Protein AF-A0A3D9HSI3-F1 (afdb_monomer)

Mean predicted aligned error: 8.15 Å

Sequence (287 aa):
MIDPQPDGHLPVAAEKRTADGTAPDLEHGRMINGGENLWMTEIQSVLAQSGTKKTTAYLSHECRMERLPHSETYLGGGREIFQKEKPWEFLTYTQEGRIYQFGNPAVMTVPPSSEGDGTFPPAFEIKGCNSQAHCPDRQIYYFDYDEIHERLLSNQISVRSLFLQVSWSTGGDDWTLYSPCRYVNFSNPAFQTSSYIQPIAGTVLMPVGDSFVPGSIACSLNDKGDHIIEASSRVFRDMAEWRIRQEQPPEVARKSIRDVQQVMPTFFLSQDHIIPINGTVRLYRYL

pLDDT: mean 86.08, std 15.49, range [41.5, 98.62]

Radius of gyration: 22.55 Å; Cα contacts (8 Å, |Δi|>4): 591; chains: 1; bounding box: 57×45×64 Å

Solvent-accessible surface area (backbone atoms only — not comparable to full-atom values): 16356 Å² total; per-residue (Å²): 135,82,79,79,76,76,85,78,72,69,81,73,75,83,75,90,73,74,73,73,51,69,43,65,29,54,93,78,12,32,33,45,36,38,54,98,60,75,50,77,38,50,34,41,18,40,38,36,36,41,67,89,58,78,49,55,37,41,28,38,41,82,41,69,55,63,43,36,49,85,42,90,55,94,69,26,50,70,93,51,47,74,36,86,92,46,78,53,60,40,42,38,36,31,48,93,45,37,30,30,35,43,53,46,77,94,72,62,82,70,76,71,66,97,71,73,91,52,45,66,58,56,58,44,73,46,83,86,34,38,29,49,79,49,50,60,72,34,50,20,35,69,56,55,68,69,60,48,51,52,28,56,77,67,67,73,59,58,58,90,58,32,31,38,38,41,37,35,66,57,98,82,32,37,37,38,40,39,30,48,32,71,50,66,53,61,55,52,78,93,82,38,90,67,61,39,43,30,48,25,39,45,68,34,74,38,84,55,88,99,43,61,38,71,22,32,43,40,37,40,39,36,88,85,73,52,73,48,39,34,37,36,30,62,22,42,31,52,49,57,61,50,46,40,68,74,68,60,56,59,70,71,55,45,50,52,44,52,58,50,49,76,77,41,86,80,63,60,53,76,41,77,45,76,44,81,50,75,63,50,78,48,45,32,31,78,112

Organism: NCBI:txid1461337

Nearest PDB structures (foldseek):
  8uzl-assembly2_B  TM=1.731E-01  e=9.197E+00  synthetic construct

Foldseek 3Di:
DDDPDPPPPDPDPDDDDDFPDKDFAQVPKKKWKWALDIDMFGFFKKKFKDFPDTKIKTKGDKDFDFADCPDPDPSYHDDGTADPVGGDIWMWMDIPFWIWIFDDPVPDPDDDDPDDDFDFGDIDTPPNMTMDIDTDMFTKDWDDPVRVQVCVVVVVDDLQQKKKWWWADDPRIIMIMIGRFPDKDFDDVVPDPWGKIKTKGDWTWDDDPPGTGTWIWIKMAGPVGDMWIKIKGWTWDQPLVVCCVPVVDPPVVNVVSVVVPVVDRGDTDTDIDMDTGDTDMIMMGGD

Secondary structure (DSSP, 8-state):
--PPPP----------PPP-EEEE-SSS-EEEEESSSEEEEEEEEEEEEESSS-EEEEEEPPEE-B-BTT--STTB-SS-SB-TT---EE-EEEETTEEEEEPPTTT--PPPPSSSS-BPPPEEE-TT-EEEEE--EEEEEEPPHHHHHHHHHTT-S-GGG-EEEEEEEETTEEEEEEEEEEEEEE--TTT-SS-EEEEEE-SEEEEETTEEEEEEEEEEEETTS-EEEEEEEEEEEEHHHHHHHHH---HHHHHHHHHHHHHS---EEEEEEEEE--EEEEEEEE-

Structure (mmCIF, N/CA/C/O backbone):
data_AF-A0A3D9HSI3-F1
#
_entry.id   AF-A0A3D9HSI3-F1
#
loop_
_atom_site.group_PDB
_atom_site.id
_atom_site.type_symbol
_atom_site.label_atom_id
_atom_site.label_alt_id
_atom_site.label_comp_id
_atom_site.label_asym_id
_atom_site.label_entity_id
_atom_site.label_seq_id
_atom_site.pdbx_PDB_ins_code
_atom_site.Cartn_x
_atom_site.Cartn_y
_atom_site.Cartn_z
_atom_site.occupancy
_atom_site.B_iso_or_equiv
_atom_site.auth_seq_id
_atom_site.auth_comp_id
_atom_site.auth_asym_id
_atom_site.auth_atom_id
_atom_site.pdbx_PDB_model_num
ATOM 1 N N . MET A 1 1 ? -20.807 22.821 -25.539 1.00 51.00 1 MET A N 1
ATOM 2 C CA . MET A 1 1 ? -20.822 21.350 -25.644 1.00 51.00 1 MET A CA 1
ATOM 3 C C . MET A 1 1 ? -19.395 20.940 -25.927 1.00 51.00 1 MET A C 1
ATOM 5 O O . MET A 1 1 ? -18.870 21.361 -26.946 1.00 51.00 1 MET A O 1
ATOM 9 N N . ILE A 1 2 ? -18.735 20.301 -24.964 1.00 44.91 2 ILE A N 1
ATOM 10 C CA . ILE A 1 2 ? -17.380 19.771 -25.136 1.00 44.91 2 ILE A CA 1
ATOM 11 C C . ILE A 1 2 ? -17.593 18.319 -25.544 1.00 44.91 2 ILE A C 1
ATOM 13 O O . ILE A 1 2 ? -18.136 17.554 -24.747 1.00 44.91 2 ILE A O 1
ATOM 17 N N . ASP A 1 3 ? -17.272 17.983 -26.790 1.00 45.62 3 ASP A N 1
ATOM 18 C CA . ASP A 1 3 ? -17.307 16.595 -27.243 1.00 45.62 3 ASP A CA 1
ATOM 19 C C . ASP A 1 3 ? -16.279 15.793 -26.434 1.00 45.62 3 ASP A C 1
ATOM 21 O O . ASP A 1 3 ? -15.109 16.190 -26.388 1.00 45.62 3 ASP A O 1
ATOM 25 N N . PRO A 1 4 ? -16.675 14.693 -25.770 1.00 55.75 4 PRO A N 1
ATOM 26 C CA . PRO A 1 4 ? -15.713 13.799 -25.151 1.00 55.75 4 PRO A CA 1
ATOM 27 C C . PRO A 1 4 ? -14.856 13.196 -26.266 1.00 55.75 4 PRO A C 1
ATOM 29 O O . PRO A 1 4 ? -15.376 12.543 -27.174 1.00 55.75 4 PRO A O 1
ATOM 32 N N . GLN A 1 5 ? -13.543 13.439 -26.225 1.00 42.88 5 GLN A N 1
ATOM 33 C CA . GLN A 1 5 ? -12.637 12.713 -27.104 1.00 42.88 5 GLN A CA 1
ATOM 34 C C . GLN A 1 5 ? -12.745 11.221 -26.768 1.00 42.88 5 GLN A C 1
ATOM 36 O O . GLN A 1 5 ? -12.697 10.867 -25.589 1.00 42.88 5 GLN A O 1
ATOM 41 N N . PRO A 1 6 ? -12.933 10.346 -27.767 1.00 52.78 6 PRO A N 1
ATOM 42 C CA . PRO A 1 6 ? -12.943 8.916 -27.527 1.00 52.78 6 PRO A CA 1
ATOM 43 C C . PRO A 1 6 ? -11.557 8.514 -27.021 1.00 52.78 6 PRO A C 1
ATOM 45 O O . PRO A 1 6 ? -10.563 8.782 -27.699 1.00 52.78 6 PRO A O 1
ATOM 48 N N . ASP A 1 7 ? -11.500 7.889 -25.842 1.00 50.00 7 ASP A N 1
ATOM 49 C CA . ASP A 1 7 ? -10.297 7.251 -25.305 1.00 50.00 7 ASP A CA 1
ATOM 50 C C . ASP A 1 7 ? -9.845 6.170 -26.294 1.00 50.00 7 ASP A C 1
ATOM 52 O O . ASP A 1 7 ? -10.279 5.017 -26.265 1.00 50.00 7 ASP A O 1
ATOM 56 N N . GLY A 1 8 ? -9.005 6.584 -27.241 1.00 41.50 8 GLY A N 1
ATOM 57 C CA . GLY A 1 8 ? -8.415 5.761 -28.283 1.00 41.50 8 GLY A CA 1
ATOM 58 C C . GLY A 1 8 ? -7.327 4.863 -27.715 1.00 41.50 8 GLY A C 1
ATOM 59 O O . GLY A 1 8 ? -6.176 4.940 -28.135 1.00 41.50 8 GLY A O 1
ATOM 60 N N . HIS A 1 9 ? -7.674 4.004 -26.761 1.00 48.31 9 HIS A N 1
ATOM 61 C CA . HIS A 1 9 ? -6.834 2.869 -26.419 1.00 48.31 9 HIS A CA 1
ATOM 62 C C . HIS A 1 9 ? -6.958 1.849 -27.551 1.00 48.31 9 HIS A C 1
ATOM 64 O O . HIS A 1 9 ? -7.853 1.005 -27.566 1.00 48.31 9 HIS A O 1
ATOM 70 N N . LEU A 1 10 ? -6.071 1.963 -28.545 1.00 44.25 10 LEU A N 1
ATOM 71 C CA . LEU A 1 10 ? -5.855 0.890 -29.509 1.00 44.25 10 LEU A CA 1
ATOM 72 C C . LEU A 1 10 ? -5.583 -0.403 -28.723 1.00 44.25 10 LEU A C 1
ATOM 74 O O . LEU A 1 10 ? -4.765 -0.377 -27.798 1.00 44.25 10 LEU A O 1
ATOM 78 N N . PRO A 1 11 ? -6.251 -1.523 -29.051 1.00 50.12 11 PRO A N 1
ATOM 79 C CA . PRO A 1 11 ? -5.986 -2.791 -28.394 1.00 50.12 11 PRO A CA 1
ATOM 80 C C . PRO A 1 11 ? -4.531 -3.178 -28.663 1.00 50.12 11 PRO A C 1
ATOM 82 O O . PRO A 1 11 ? -4.159 -3.514 -29.789 1.00 50.12 11 PRO A O 1
ATOM 85 N N . VAL A 1 12 ? -3.698 -3.091 -27.625 1.00 55.56 12 VAL A N 1
ATOM 86 C CA . VAL A 1 12 ? -2.332 -3.612 -27.648 1.00 55.56 12 VAL A CA 1
ATOM 87 C C . VAL A 1 12 ? -2.455 -5.107 -27.915 1.00 55.56 12 VAL A C 1
ATOM 89 O O . VAL A 1 12 ? -3.145 -5.814 -27.179 1.00 55.56 12 VAL A O 1
ATOM 92 N N . ALA A 1 13 ? -1.855 -5.581 -29.009 1.00 54.03 13 ALA A N 1
ATOM 93 C CA . ALA A 1 13 ? -1.865 -6.995 -29.355 1.00 54.03 13 ALA A CA 1
ATOM 94 C C . ALA A 1 13 ? -1.410 -7.816 -28.139 1.00 54.03 13 ALA A C 1
ATOM 96 O O . ALA A 1 13 ? -0.388 -7.504 -27.527 1.00 54.03 13 ALA A O 1
ATOM 97 N N . ALA A 1 14 ? -2.190 -8.834 -27.771 1.00 57.34 14 ALA A N 1
ATOM 98 C CA . ALA A 1 14 ? -1.900 -9.669 -26.615 1.00 57.34 14 ALA A CA 1
ATOM 99 C C . ALA A 1 14 ? -0.597 -10.454 -26.853 1.00 57.34 14 ALA A C 1
ATOM 101 O O . ALA A 1 14 ? -0.597 -11.514 -27.481 1.00 57.34 14 ALA A O 1
ATOM 102 N N . GLU A 1 15 ? 0.528 -9.917 -26.379 1.00 64.81 15 GLU A N 1
ATOM 103 C CA . GLU A 1 15 ? 1.779 -10.662 -26.267 1.00 64.81 15 GLU A CA 1
ATOM 104 C C . GLU A 1 15 ? 1.539 -11.882 -25.374 1.00 64.81 15 GLU A C 1
ATOM 106 O O . GLU A 1 15 ? 1.173 -11.748 -24.204 1.00 64.81 15 GLU A O 1
ATOM 111 N N . LYS A 1 16 ? 1.760 -13.085 -25.916 1.00 66.31 16 LYS A N 1
ATOM 112 C CA . LYS A 1 16 ? 1.808 -14.308 -25.112 1.00 66.31 16 LYS A CA 1
ATOM 113 C C . LYS A 1 16 ? 3.032 -14.236 -24.205 1.00 66.31 16 LYS A C 1
ATOM 115 O O . LYS A 1 16 ? 4.147 -14.455 -24.671 1.00 66.31 16 LYS A O 1
ATOM 120 N N . ARG A 1 17 ? 2.816 -13.948 -22.926 1.00 76.81 17 ARG A N 1
ATOM 121 C CA . ARG A 1 17 ? 3.856 -14.003 -21.895 1.00 76.81 17 ARG A CA 1
ATOM 122 C C . ARG A 1 17 ? 3.728 -15.262 -21.060 1.00 76.81 17 ARG A C 1
ATOM 124 O O . ARG A 1 17 ? 2.628 -15.774 -20.865 1.00 76.81 17 ARG A O 1
ATOM 131 N N . THR A 1 18 ? 4.863 -15.763 -20.594 1.00 78.69 18 THR A N 1
ATOM 132 C CA . THR A 1 18 ? 4.929 -16.850 -19.617 1.00 78.69 18 THR A CA 1
ATOM 133 C C . THR A 1 18 ? 4.767 -16.281 -18.212 1.00 78.69 18 THR A C 1
ATOM 135 O O . THR A 1 18 ? 5.203 -15.166 -17.951 1.00 78.69 18 THR A O 1
ATOM 138 N N . ALA A 1 19 ? 4.109 -17.022 -17.322 1.00 86.94 19 ALA A N 1
ATOM 139 C CA . ALA A 1 19 ? 3.986 -16.634 -15.920 1.00 86.94 19 ALA A CA 1
ATOM 140 C C . ALA A 1 19 ? 5.324 -16.810 -15.188 1.00 86.94 19 ALA A C 1
ATOM 142 O O . ALA A 1 19 ? 5.943 -17.868 -15.305 1.00 86.94 19 ALA A O 1
ATOM 143 N N . ASP A 1 20 ? 5.707 -15.813 -14.389 1.00 89.44 20 ASP A N 1
ATOM 144 C CA . ASP A 1 20 ? 6.961 -15.794 -13.614 1.00 89.44 20 ASP A CA 1
ATOM 145 C C . ASP A 1 20 ? 6.730 -15.986 -12.106 1.00 89.44 20 ASP A C 1
ATOM 147 O O . ASP A 1 20 ? 7.669 -16.032 -11.309 1.00 89.44 20 ASP A O 1
ATOM 151 N N . GLY A 1 21 ? 5.467 -16.079 -11.690 1.00 94.88 21 GLY A N 1
ATOM 152 C CA . GLY A 1 21 ? 5.082 -16.276 -10.301 1.00 94.88 21 GLY A CA 1
ATOM 153 C C . GLY A 1 21 ? 3.591 -16.077 -10.073 1.00 94.88 21 GLY A C 1
ATOM 154 O O . GLY A 1 21 ? 2.788 -16.037 -11.011 1.00 94.88 21 GLY A O 1
ATOM 155 N N . THR A 1 22 ? 3.234 -15.934 -8.801 1.00 97.62 22 THR A N 1
ATOM 156 C CA . THR A 1 22 ? 1.893 -15.561 -8.360 1.00 97.62 22 THR A CA 1
ATOM 157 C C . THR A 1 22 ? 1.963 -14.420 -7.351 1.00 97.62 22 THR A C 1
ATOM 159 O O . THR A 1 22 ? 2.939 -14.309 -6.612 1.00 97.62 22 THR A O 1
ATOM 162 N N . ALA A 1 23 ? 0.926 -13.590 -7.316 1.00 98.19 23 ALA A N 1
ATOM 163 C CA . ALA A 1 23 ? 0.715 -12.579 -6.281 1.00 98.19 23 ALA A CA 1
ATOM 164 C C . ALA A 1 23 ? -0.775 -12.512 -5.912 1.00 98.19 23 ALA A C 1
ATOM 166 O O . ALA A 1 23 ? -1.603 -12.884 -6.752 1.00 98.19 23 ALA A O 1
ATOM 167 N N . PRO A 1 24 ? -1.132 -12.005 -4.717 1.00 98.31 24 PRO A N 1
ATOM 168 C CA . PRO A 1 24 ? -2.528 -11.793 -4.343 1.00 98.31 24 PRO A CA 1
ATOM 169 C C . PRO A 1 24 ? -3.224 -10.917 -5.386 1.00 98.31 24 PRO A C 1
ATOM 171 O O . PRO A 1 24 ? -2.674 -9.881 -5.745 1.00 98.31 24 PRO A O 1
ATOM 174 N N . ASP A 1 25 ? -4.390 -11.317 -5.898 1.00 98.25 25 ASP A N 1
ATOM 175 C CA . ASP A 1 25 ? -5.148 -10.580 -6.918 1.00 98.25 25 ASP A CA 1
ATOM 176 C C . ASP A 1 25 ? -5.779 -9.319 -6.317 1.00 98.25 25 ASP A C 1
ATOM 178 O O . ASP A 1 25 ? -6.860 -9.368 -5.730 1.00 98.25 25 ASP A O 1
ATOM 182 N N . LEU A 1 26 ? -5.087 -8.188 -6.438 1.00 97.75 26 LEU A N 1
ATOM 183 C CA . LEU A 1 26 ? -5.534 -6.882 -5.962 1.00 97.75 26 LEU A CA 1
ATOM 184 C C . LEU A 1 26 ? -6.551 -6.233 -6.915 1.00 97.75 26 LEU A C 1
ATOM 186 O O . LEU A 1 26 ? -7.300 -5.369 -6.474 1.00 97.75 26 LEU A O 1
ATOM 190 N N . GLU A 1 27 ? -6.627 -6.654 -8.187 1.00 96.56 27 GLU A N 1
ATOM 191 C CA . GLU A 1 27 ? -7.630 -6.142 -9.141 1.00 96.56 27 GLU A CA 1
ATOM 192 C C . GLU A 1 27 ? -9.040 -6.624 -8.788 1.00 96.56 27 GLU A C 1
ATOM 194 O O . GLU A 1 27 ? -10.011 -5.884 -8.938 1.00 96.56 27 GLU A O 1
ATOM 199 N N . HIS A 1 28 ? -9.154 -7.861 -8.299 1.00 97.50 28 HIS A N 1
ATOM 200 C CA . HIS A 1 28 ? -10.435 -8.464 -7.905 1.00 97.50 28 HIS A CA 1
ATOM 201 C C . HIS A 1 28 ? -10.533 -8.746 -6.399 1.00 97.50 28 HIS A C 1
ATOM 203 O O . HIS A 1 28 ? -11.518 -9.333 -5.926 1.00 97.50 28 HIS A O 1
ATOM 209 N N . GLY A 1 29 ? -9.508 -8.338 -5.651 1.00 97.94 29 GLY A N 1
ATOM 210 C CA . GLY A 1 29 ? -9.374 -8.526 -4.218 1.00 97.94 29 GLY A CA 1
ATOM 211 C C . GLY A 1 29 ? -10.377 -7.682 -3.450 1.00 97.94 29 GLY A C 1
ATOM 212 O O . GLY A 1 29 ? -10.471 -6.469 -3.631 1.00 97.94 29 GLY A O 1
ATOM 213 N N . ARG A 1 30 ? -11.122 -8.320 -2.549 1.00 98.06 30 ARG A N 1
ATOM 214 C CA . ARG A 1 30 ? -12.128 -7.645 -1.724 1.00 98.06 30 ARG A CA 1
ATOM 215 C C . ARG A 1 30 ? -12.136 -8.146 -0.292 1.00 98.06 30 ARG A C 1
ATOM 217 O O . ARG A 1 30 ? -11.794 -9.296 -0.025 1.00 98.06 30 ARG A O 1
ATOM 224 N N . MET A 1 31 ? -12.614 -7.306 0.615 1.00 97.81 31 MET A N 1
ATOM 225 C CA . MET A 1 31 ? -12.929 -7.686 1.989 1.00 97.81 31 MET A CA 1
ATOM 226 C C . MET A 1 31 ? -14.398 -7.458 2.273 1.00 97.81 31 MET A C 1
ATOM 228 O O . MET A 1 31 ? -14.945 -6.422 1.905 1.00 97.81 31 MET A O 1
ATOM 232 N N . ILE A 1 32 ? -15.020 -8.417 2.951 1.00 97.81 32 ILE A N 1
ATOM 233 C CA . ILE A 1 32 ? -16.346 -8.264 3.542 1.00 97.81 32 ILE A CA 1
ATOM 234 C C . ILE A 1 32 ? -16.142 -8.091 5.038 1.00 97.81 32 ILE A C 1
ATOM 236 O O . ILE A 1 32 ? -15.602 -8.972 5.700 1.00 97.81 32 ILE A O 1
ATOM 240 N N . ASN A 1 33 ? -16.568 -6.952 5.554 1.00 96.75 33 ASN A N 1
ATOM 241 C CA . ASN A 1 33 ? -16.363 -6.524 6.924 1.00 96.75 33 ASN A CA 1
ATOM 242 C C . ASN A 1 33 ? -17.710 -6.408 7.636 1.00 96.75 33 ASN A C 1
ATOM 244 O O . ASN A 1 33 ? -18.699 -6.001 7.024 1.00 96.75 33 ASN A O 1
ATOM 248 N N . GLY A 1 34 ? -17.731 -6.702 8.933 1.00 93.25 34 GLY A N 1
ATOM 249 C CA . GLY A 1 34 ? -18.823 -6.310 9.815 1.00 93.25 34 GLY A CA 1
ATOM 250 C C . GLY A 1 34 ? -19.434 -7.435 10.640 1.00 93.25 34 GLY A C 1
ATOM 251 O O . GLY A 1 34 ? -18.795 -8.443 10.941 1.00 93.25 34 GLY A O 1
ATOM 252 N N . GLY A 1 35 ? -20.673 -7.202 11.062 1.00 90.19 35 GLY A N 1
ATOM 253 C CA . GLY A 1 35 ? -21.447 -8.057 11.959 1.00 90.19 35 GLY A CA 1
ATOM 254 C C . GLY A 1 35 ? -22.927 -7.926 11.621 1.00 90.19 35 GLY A C 1
ATOM 255 O O . GLY A 1 35 ? -23.370 -8.471 10.616 1.00 90.19 35 GLY A O 1
ATOM 256 N N . GLU A 1 36 ? -23.682 -7.156 12.412 1.00 87.12 36 GLU A N 1
ATOM 257 C CA . GLU A 1 36 ? -25.087 -6.843 12.093 1.00 87.12 36 GLU A CA 1
ATOM 258 C C . GLU A 1 36 ? -25.240 -6.076 10.772 1.00 87.12 36 GLU A C 1
ATOM 260 O O . GLU A 1 36 ? -26.153 -6.346 9.997 1.00 87.12 36 GLU A O 1
ATOM 265 N N . ASN A 1 37 ? -24.330 -5.135 10.505 1.00 89.56 37 ASN A N 1
ATOM 266 C CA . ASN A 1 37 ? -24.169 -4.516 9.195 1.00 89.56 37 ASN A CA 1
ATOM 267 C C . ASN A 1 37 ? -22.940 -5.105 8.510 1.00 89.56 37 ASN A C 1
ATOM 269 O O . ASN A 1 37 ? -21.887 -5.215 9.142 1.00 89.56 37 ASN A O 1
ATOM 273 N N . LEU A 1 38 ? -23.074 -5.425 7.225 1.00 93.94 38 LEU A N 1
ATOM 274 C CA . LEU A 1 38 ? -21.981 -5.882 6.379 1.00 93.94 38 LEU A CA 1
ATOM 275 C C . LEU A 1 38 ? -21.658 -4.811 5.343 1.00 93.94 38 LEU A C 1
ATOM 277 O O . LEU A 1 38 ? -22.556 -4.236 4.731 1.00 93.94 38 LEU A O 1
ATOM 281 N N . TRP A 1 39 ? -20.372 -4.577 5.114 1.00 95.44 39 TRP A N 1
ATOM 282 C CA . TRP A 1 39 ? -19.894 -3.717 4.038 1.00 95.44 39 TRP A CA 1
ATOM 283 C C . TRP A 1 39 ? -18.715 -4.364 3.329 1.00 95.44 39 TRP A C 1
ATOM 285 O O . TRP A 1 39 ? -18.008 -5.203 3.888 1.00 95.44 39 TRP A O 1
ATOM 295 N N . MET A 1 40 ? -18.516 -3.983 2.074 1.00 97.19 40 MET A N 1
ATOM 296 C CA . MET A 1 40 ? -17.469 -4.532 1.228 1.00 97.19 40 MET A CA 1
ATOM 297 C C . MET A 1 40 ? -16.529 -3.424 0.777 1.00 97.1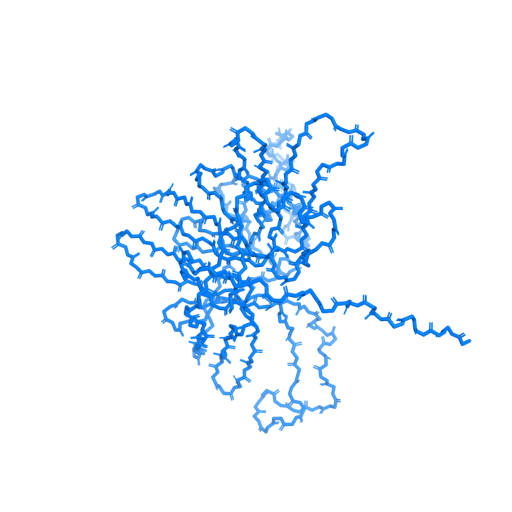9 40 MET A C 1
ATOM 299 O O . MET A 1 40 ? -16.975 -2.322 0.467 1.00 97.19 40 MET A O 1
ATOM 303 N N . THR A 1 41 ? -15.239 -3.732 0.723 1.00 97.38 41 THR A N 1
ATOM 304 C CA . THR A 1 41 ? -14.206 -2.831 0.209 1.00 97.38 41 THR A CA 1
ATOM 305 C C . THR A 1 41 ? -13.306 -3.578 -0.758 1.00 97.38 41 THR A C 1
ATOM 307 O O . THR A 1 41 ? -13.104 -4.785 -0.614 1.00 97.38 41 THR A O 1
ATOM 310 N N . GLU A 1 42 ? -12.693 -2.856 -1.687 1.00 97.69 42 GLU A N 1
ATOM 311 C CA . GLU A 1 42 ? -11.490 -3.336 -2.371 1.00 97.69 42 GLU A CA 1
ATOM 312 C C . GLU A 1 42 ? -10.343 -3.525 -1.360 1.00 97.69 42 GLU A C 1
ATOM 314 O O . GLU A 1 42 ? -10.367 -2.959 -0.253 1.00 97.69 42 GLU A O 1
ATOM 319 N N . ILE A 1 43 ? -9.347 -4.328 -1.736 1.00 97.94 43 ILE A N 1
ATOM 320 C CA . ILE A 1 43 ? -8.088 -4.474 -0.997 1.00 97.94 43 ILE A CA 1
ATOM 321 C C . ILE A 1 43 ? -7.041 -3.554 -1.624 1.00 97.94 43 ILE A C 1
ATOM 323 O O . ILE A 1 43 ? -6.672 -3.724 -2.780 1.00 97.94 43 ILE A O 1
ATOM 327 N N . GLN A 1 44 ? -6.531 -2.597 -0.850 1.00 96.69 44 GLN A N 1
ATOM 328 C CA . GLN A 1 44 ? -5.501 -1.664 -1.316 1.00 96.69 44 GLN A CA 1
ATOM 329 C C . GLN A 1 44 ? -4.094 -2.245 -1.267 1.00 96.69 44 GLN A C 1
ATOM 331 O O . GLN A 1 44 ? -3.249 -1.905 -2.091 1.00 96.69 44 GLN A O 1
ATOM 336 N N . SER A 1 45 ? -3.807 -3.084 -0.276 1.00 98.19 45 SER A N 1
ATOM 337 C CA . SER A 1 45 ? -2.501 -3.722 -0.155 1.00 98.19 45 SER A CA 1
ATOM 338 C C . SER A 1 45 ? -2.603 -5.015 0.637 1.00 98.19 45 SER A C 1
ATOM 340 O O . SER A 1 45 ? -3.483 -5.160 1.492 1.00 98.19 45 SER A O 1
ATOM 342 N N . VAL A 1 46 ? -1.679 -5.932 0.362 1.00 98.50 46 VAL A N 1
ATOM 343 C CA . VAL A 1 46 ? -1.476 -7.151 1.145 1.00 98.50 46 VAL A CA 1
ATOM 344 C C . VAL A 1 46 ? -0.076 -7.125 1.729 1.00 98.50 46 VAL A C 1
ATOM 346 O O . VAL A 1 46 ? 0.896 -6.969 0.994 1.00 98.50 46 VAL A O 1
ATOM 349 N N . LEU A 1 47 ? 0.028 -7.318 3.040 1.00 98.12 47 LEU A N 1
ATOM 350 C CA . LEU A 1 47 ? 1.292 -7.510 3.737 1.00 98.12 47 LEU A CA 1
ATOM 351 C C . LEU A 1 47 ? 1.357 -8.955 4.234 1.00 98.12 47 LEU A C 1
ATOM 353 O O . LEU A 1 47 ? 0.600 -9.359 5.118 1.00 98.12 47 LEU A O 1
ATOM 357 N N . ALA A 1 48 ? 2.250 -9.742 3.646 1.00 97.50 48 ALA A N 1
ATOM 358 C CA . ALA A 1 48 ? 2.488 -11.127 4.015 1.00 97.50 48 ALA A CA 1
ATOM 359 C C . ALA A 1 48 ? 3.755 -11.238 4.866 1.00 97.50 48 ALA A C 1
ATOM 361 O O . ALA A 1 48 ? 4.807 -10.725 4.492 1.00 97.50 48 ALA A O 1
ATOM 362 N N . GLN A 1 49 ? 3.651 -11.945 5.986 1.00 96.00 49 GLN A N 1
ATOM 363 C CA . GLN A 1 49 ? 4.777 -12.363 6.808 1.00 96.00 49 GLN A CA 1
ATOM 364 C C . GLN A 1 49 ? 5.099 -13.828 6.503 1.00 96.00 49 GLN A C 1
ATOM 366 O O . GLN A 1 49 ? 4.239 -14.713 6.574 1.00 96.00 49 GLN A O 1
ATOM 371 N N . SER A 1 50 ? 6.359 -14.080 6.196 1.00 91.25 50 SER A N 1
ATOM 372 C CA . SER A 1 50 ? 6.999 -15.387 6.142 1.00 91.25 50 SER A CA 1
ATOM 373 C C . SER A 1 50 ? 8.083 -15.465 7.221 1.00 91.25 50 SER A C 1
ATOM 375 O O . SER A 1 50 ? 8.606 -14.449 7.662 1.00 91.25 50 SER A O 1
ATOM 377 N N . GLY A 1 51 ? 8.399 -16.671 7.691 1.00 83.25 51 GLY A N 1
ATOM 378 C CA . GLY A 1 51 ? 9.369 -16.878 8.770 1.00 83.25 51 GLY A CA 1
ATOM 379 C C . GLY A 1 51 ? 8.733 -17.526 9.995 1.00 83.25 51 GLY A C 1
ATOM 380 O O . GLY A 1 51 ? 8.106 -18.582 9.870 1.00 83.25 51 GLY A O 1
ATOM 381 N N . THR A 1 52 ? 8.915 -16.913 11.169 1.00 77.25 52 THR A N 1
ATOM 382 C CA . THR A 1 52 ? 8.535 -17.496 12.471 1.00 77.25 52 THR A CA 1
ATOM 383 C C . THR A 1 52 ? 7.030 -17.729 12.595 1.00 77.25 52 THR A C 1
ATOM 385 O O . THR A 1 52 ? 6.593 -18.791 13.045 1.00 77.25 52 THR A O 1
ATOM 388 N N . LYS A 1 53 ? 6.234 -16.766 12.122 1.00 83.88 53 LYS A N 1
ATOM 389 C CA . LYS A 1 53 ? 4.782 -16.846 12.021 1.00 83.88 53 LYS A CA 1
ATOM 390 C C . LYS A 1 53 ? 4.368 -16.508 10.596 1.00 83.88 53 LYS A C 1
ATOM 392 O O . LYS A 1 53 ? 4.711 -15.458 10.065 1.00 83.88 53 LYS A O 1
ATOM 397 N N . LYS A 1 54 ? 3.593 -17.399 9.978 1.00 91.94 54 LYS A N 1
ATOM 398 C CA . LYS A 1 54 ? 2.921 -17.085 8.716 1.00 91.94 54 LYS A CA 1
ATOM 399 C C . LYS A 1 54 ? 1.640 -16.337 9.029 1.00 91.94 54 LYS A C 1
ATOM 401 O O . LYS A 1 54 ? 0.742 -16.893 9.658 1.00 91.94 54 LYS A O 1
ATOM 406 N N . THR A 1 55 ? 1.562 -15.089 8.600 1.00 95.06 55 THR A N 1
ATOM 407 C CA . THR A 1 55 ? 0.343 -14.290 8.709 1.00 95.06 55 THR A CA 1
ATOM 408 C C . THR A 1 55 ? 0.222 -13.380 7.499 1.00 95.06 55 THR A C 1
ATOM 410 O O . THR A 1 55 ? 1.201 -13.086 6.812 1.00 95.06 55 THR A O 1
ATOM 413 N N . THR A 1 56 ? -1.000 -12.969 7.203 1.00 97.38 56 THR A N 1
ATOM 414 C CA . THR A 1 56 ? -1.295 -12.075 6.090 1.00 97.38 56 THR A CA 1
ATOM 415 C C . THR A 1 56 ? -2.291 -11.047 6.575 1.00 97.38 56 THR A C 1
ATOM 417 O O . THR A 1 56 ? -3.324 -11.403 7.149 1.00 97.38 56 THR A O 1
ATOM 420 N N . ALA A 1 57 ? -1.957 -9.782 6.354 1.00 97.81 57 ALA A N 1
ATOM 421 C CA . ALA A 1 57 ? -2.827 -8.660 6.626 1.00 97.81 57 ALA A CA 1
ATOM 422 C C . ALA A 1 57 ? -3.274 -8.021 5.309 1.00 97.81 57 ALA A C 1
ATOM 424 O O . ALA A 1 57 ? -2.475 -7.858 4.385 1.00 97.81 57 ALA A O 1
ATOM 425 N N . TYR A 1 58 ? -4.550 -7.654 5.233 1.00 98.31 58 TYR A N 1
ATOM 426 C CA . TYR A 1 58 ? -5.150 -7.025 4.057 1.00 98.31 58 TYR A CA 1
ATOM 427 C C . TYR A 1 58 ? -5.681 -5.650 4.447 1.00 98.31 58 TYR A C 1
ATOM 429 O O . TYR A 1 58 ? -6.444 -5.539 5.407 1.00 98.31 58 TYR A O 1
ATOM 437 N N . LEU A 1 59 ? -5.275 -4.612 3.718 1.00 97.75 59 LEU A N 1
ATOM 438 C CA . LEU A 1 59 ? -5.710 -3.232 3.937 1.00 97.75 59 LEU A CA 1
ATOM 439 C C . LEU A 1 59 ? -6.929 -2.905 3.079 1.00 97.75 59 LEU A C 1
ATOM 441 O O . LEU A 1 59 ? -6.938 -3.209 1.887 1.00 97.75 59 LEU A O 1
ATOM 445 N N . SER A 1 60 ? -7.930 -2.247 3.658 1.00 96.62 60 SER A N 1
ATOM 446 C CA . SER A 1 60 ? -9.121 -1.810 2.932 1.00 96.62 60 SER A CA 1
ATOM 447 C C . SER A 1 60 ? -8.848 -0.564 2.117 1.00 96.62 60 SER A C 1
ATOM 449 O O . SER A 1 60 ? -7.980 0.235 2.454 1.00 96.62 60 SER A O 1
ATOM 451 N N . HIS A 1 61 ? -9.680 -0.339 1.107 1.00 94.31 61 HIS A N 1
ATOM 452 C CA . HIS A 1 61 ? -9.878 1.010 0.594 1.00 94.31 61 HIS A CA 1
ATOM 453 C C . HIS A 1 61 ? -10.380 1.963 1.692 1.00 94.31 61 HIS A C 1
ATOM 455 O O . HIS A 1 61 ? -10.995 1.516 2.671 1.00 94.31 61 HIS A O 1
ATOM 461 N N . GLU A 1 62 ? -10.114 3.268 1.545 1.00 90.81 62 GLU A N 1
ATOM 462 C CA . GLU A 1 62 ? -10.699 4.283 2.421 1.00 90.81 62 GLU A CA 1
ATOM 463 C C . GLU A 1 62 ? -12.226 4.134 2.433 1.00 90.81 62 GLU A C 1
ATOM 465 O O . GLU A 1 62 ? -12.871 4.039 1.386 1.00 90.81 62 GLU A O 1
ATOM 470 N N . CYS A 1 63 ? -12.784 4.091 3.639 1.00 90.31 63 CYS A N 1
ATOM 471 C CA . CYS A 1 63 ? -14.209 3.992 3.922 1.00 90.31 63 CYS A CA 1
ATOM 472 C C . CYS A 1 63 ? -14.707 5.281 4.563 1.00 90.31 63 CYS A C 1
ATOM 474 O O . CYS A 1 63 ? -13.921 6.066 5.091 1.00 90.31 63 CYS A O 1
ATOM 476 N N . ARG A 1 64 ? -16.027 5.468 4.601 1.00 86.81 64 ARG A N 1
ATOM 477 C CA . ARG A 1 64 ? -16.667 6.603 5.267 1.00 86.81 64 ARG A CA 1
ATOM 478 C C . ARG A 1 64 ? -17.733 6.136 6.246 1.00 86.81 64 ARG A C 1
ATOM 480 O O . ARG A 1 64 ? -18.414 5.142 6.016 1.00 86.81 64 ARG A O 1
ATOM 487 N N . MET A 1 65 ? -17.886 6.871 7.347 1.00 84.12 65 MET A N 1
ATOM 488 C CA . MET A 1 65 ? -19.009 6.668 8.262 1.00 84.12 65 MET A CA 1
ATOM 489 C C . MET A 1 65 ? -20.302 7.203 7.639 1.00 84.12 65 MET A C 1
ATOM 491 O O . MET A 1 65 ? -20.423 8.392 7.332 1.00 84.12 65 MET A O 1
ATOM 495 N N . GLU A 1 66 ? -21.287 6.324 7.489 1.00 87.12 66 GLU A N 1
ATOM 496 C CA . GLU A 1 66 ? -22.556 6.608 6.818 1.00 87.12 66 GLU A CA 1
ATOM 497 C C . GLU A 1 66 ? -23.733 6.139 7.677 1.00 87.12 66 GLU A C 1
ATOM 499 O O . GLU A 1 66 ? -23.582 5.332 8.594 1.00 87.12 66 GLU A O 1
ATOM 504 N N . ARG A 1 67 ? -24.909 6.721 7.457 1.00 87.44 67 ARG A N 1
ATOM 505 C CA . ARG A 1 67 ? -26.175 6.190 7.971 1.00 87.44 67 ARG A CA 1
ATOM 506 C C . ARG A 1 67 ? -26.694 5.156 6.981 1.00 87.44 67 ARG A C 1
ATOM 508 O O . ARG A 1 67 ? -26.379 5.227 5.795 1.00 87.44 67 ARG A O 1
ATOM 515 N N . LEU A 1 68 ? -27.538 4.244 7.455 1.00 90.12 68 LEU A N 1
ATOM 516 C CA . LEU A 1 68 ? -28.166 3.215 6.627 1.00 90.12 68 LEU A CA 1
ATOM 517 C C . LEU A 1 68 ? -29.682 3.476 6.571 1.00 90.12 68 LEU A C 1
ATOM 519 O O . LEU A 1 68 ? -30.420 2.854 7.331 1.00 90.12 68 LEU A O 1
ATOM 523 N N . PRO A 1 69 ? -30.192 4.383 5.707 1.00 90.75 69 PRO A N 1
ATOM 524 C CA . PRO A 1 69 ? -31.600 4.808 5.730 1.00 90.75 69 PRO A CA 1
ATOM 525 C C . PRO A 1 69 ? -32.618 3.667 5.631 1.00 90.75 69 PRO A C 1
ATOM 527 O O . PRO A 1 69 ? -33.748 3.810 6.087 1.00 90.75 69 PRO A O 1
ATOM 530 N N . HIS A 1 70 ? -32.213 2.547 5.034 1.00 91.00 70 HIS A N 1
ATOM 531 C CA . HIS A 1 70 ? -33.040 1.361 4.832 1.00 91.00 70 HIS A CA 1
ATOM 532 C C . HIS A 1 70 ? -32.812 0.251 5.868 1.00 91.00 70 HIS A C 1
ATOM 534 O O . HIS A 1 70 ? -33.470 -0.779 5.782 1.00 91.00 70 HIS A O 1
ATOM 540 N N . SER A 1 71 ? -31.890 0.421 6.821 1.00 90.00 71 SER A N 1
ATOM 541 C CA . SER A 1 71 ? -31.730 -0.546 7.909 1.00 90.00 71 SER A CA 1
ATOM 542 C C . SER A 1 71 ? -32.897 -0.435 8.893 1.00 90.00 71 SER A C 1
ATOM 544 O O . SER A 1 71 ? -33.332 0.664 9.236 1.00 90.00 71 SER A O 1
ATOM 546 N N . GLU A 1 72 ? -33.381 -1.580 9.366 1.00 88.06 72 GLU A N 1
ATOM 547 C CA . GLU A 1 72 ? -34.407 -1.683 10.412 1.00 88.06 72 GLU A CA 1
ATOM 548 C C . GLU A 1 72 ? -33.793 -1.804 11.821 1.00 88.06 72 GLU A C 1
ATOM 550 O O . GLU A 1 72 ? -34.514 -1.848 12.817 1.00 88.06 72 GLU A O 1
ATOM 555 N N . THR A 1 73 ? -32.459 -1.866 11.922 1.00 85.25 73 THR A N 1
ATOM 556 C CA . THR A 1 73 ? -31.735 -1.963 13.199 1.00 85.25 73 THR A CA 1
ATOM 557 C C . THR A 1 73 ? -31.452 -0.583 13.801 1.00 85.25 73 THR A C 1
ATOM 559 O O . THR A 1 73 ? -31.799 0.454 13.234 1.00 85.25 73 THR A O 1
ATOM 562 N N . TYR A 1 74 ? -30.751 -0.542 14.940 1.00 79.81 74 TYR A N 1
ATOM 563 C CA . TYR A 1 74 ? -30.312 0.715 15.562 1.00 79.81 74 TYR A CA 1
ATOM 564 C C . TYR A 1 74 ? -29.358 1.544 14.676 1.00 79.81 74 TYR A C 1
ATOM 566 O O . TYR A 1 74 ? -29.150 2.727 14.940 1.00 79.81 74 TYR A O 1
ATOM 574 N N . LEU A 1 75 ? -28.771 0.931 13.638 1.00 75.31 75 LEU A N 1
ATOM 575 C CA . LEU A 1 75 ? -27.923 1.594 12.638 1.00 75.31 75 LEU A CA 1
ATOM 576 C C . LEU A 1 75 ? -28.737 2.345 11.570 1.00 75.31 75 LEU A C 1
ATOM 578 O O . LEU A 1 75 ? -28.169 3.067 10.745 1.00 75.31 75 LEU A O 1
ATOM 582 N N . GLY A 1 76 ? -30.050 2.123 11.551 1.00 76.88 76 GLY A N 1
ATOM 583 C CA . GLY A 1 76 ? -30.963 2.651 10.558 1.00 76.88 76 GLY A CA 1
ATOM 584 C C . GLY A 1 76 ? -31.645 3.962 10.920 1.00 76.88 76 GLY A C 1
ATOM 585 O O . GLY A 1 76 ? -31.474 4.525 12.001 1.00 76.88 76 GLY A O 1
ATOM 586 N N . GLY A 1 77 ? -32.459 4.437 9.977 1.00 72.75 77 GLY A N 1
ATOM 587 C CA . GLY A 1 77 ? -33.316 5.608 10.139 1.00 72.75 77 GLY A CA 1
ATOM 588 C C . GLY A 1 77 ? -32.777 6.907 9.527 1.00 72.75 77 GLY A C 1
ATOM 589 O O . GLY A 1 77 ? -31.590 7.090 9.260 1.00 72.75 77 GLY A O 1
ATOM 590 N N . GLY A 1 78 ? -33.699 7.848 9.309 1.00 78.69 78 GLY A N 1
ATOM 591 C CA . GLY A 1 78 ? -33.427 9.134 8.664 1.00 78.69 78 GLY A CA 1
ATOM 592 C C . GLY A 1 78 ? -33.540 9.098 7.135 1.00 78.69 78 GLY A C 1
ATOM 593 O O . GLY A 1 78 ? -33.872 8.084 6.534 1.00 78.69 78 GLY A O 1
ATOM 594 N N . ARG A 1 79 ? -33.309 10.255 6.501 1.00 85.25 79 ARG A N 1
ATOM 595 C CA . ARG A 1 79 ? -33.368 10.432 5.034 1.00 85.25 79 ARG A CA 1
ATOM 596 C C . ARG A 1 79 ? -32.002 10.727 4.405 1.00 85.25 79 ARG A C 1
ATOM 598 O O . ARG A 1 79 ? -31.926 10.926 3.199 1.00 85.25 79 ARG A O 1
ATOM 605 N N . GLU A 1 80 ? -30.949 10.804 5.213 1.00 87.88 80 GLU A N 1
ATOM 606 C CA . GLU A 1 80 ? -29.608 11.224 4.796 1.00 87.88 80 GLU A CA 1
ATOM 607 C C . GLU A 1 80 ? -28.624 10.062 4.964 1.00 87.88 80 GLU A C 1
ATOM 609 O O . GLU A 1 80 ? -28.666 9.389 5.989 1.00 87.88 80 GLU A O 1
ATOM 614 N N . ILE A 1 81 ? -27.740 9.849 3.982 1.00 88.88 81 ILE A N 1
ATOM 615 C CA . ILE A 1 81 ? -26.644 8.861 4.046 1.00 88.88 81 ILE A CA 1
ATOM 616 C C . ILE A 1 81 ? -25.437 9.460 4.778 1.00 88.88 81 ILE A C 1
ATOM 618 O O . ILE A 1 81 ? -24.866 8.847 5.676 1.00 88.88 81 ILE A O 1
ATOM 622 N N . PHE A 1 82 ? -25.056 10.691 4.438 1.00 87.81 82 PHE A N 1
ATOM 623 C CA . PHE A 1 82 ? -23.856 11.314 4.989 1.00 87.81 82 PHE A CA 1
ATOM 624 C C . PHE A 1 82 ? -24.094 11.905 6.380 1.00 87.81 82 PHE A C 1
ATOM 626 O O . PHE A 1 82 ? -24.973 12.744 6.574 1.00 87.81 82 PHE A O 1
ATOM 633 N N . GLN A 1 83 ? -23.251 11.509 7.335 1.00 81.75 83 GLN A N 1
ATOM 634 C CA . GLN A 1 83 ? -23.227 12.077 8.682 1.00 81.75 83 GLN A CA 1
ATOM 635 C C . GLN A 1 83 ? -22.455 13.405 8.656 1.00 81.75 83 GLN A C 1
ATOM 637 O O . GLN A 1 83 ? -21.224 13.414 8.597 1.00 81.75 83 GLN A O 1
ATOM 642 N N . LYS A 1 84 ? -23.162 14.542 8.684 1.00 82.25 84 LYS A N 1
ATOM 643 C CA . LYS A 1 84 ? -22.549 15.889 8.654 1.00 82.25 84 LYS A CA 1
ATOM 644 C C . LYS A 1 84 ? -21.675 16.148 9.886 1.00 82.25 84 LYS A C 1
ATOM 646 O O . LYS A 1 84 ? -20.680 16.855 9.807 1.00 82.25 84 LYS A O 1
ATOM 651 N N . GLU A 1 85 ? -22.042 15.537 11.005 1.00 76.12 85 GLU A N 1
ATOM 652 C CA . GLU A 1 85 ? -21.360 15.565 12.296 1.00 76.12 85 GLU A CA 1
ATOM 653 C C . GLU A 1 85 ? -20.150 14.622 12.378 1.00 76.12 85 GLU A C 1
ATOM 655 O O . GLU A 1 85 ? -19.319 14.760 13.274 1.00 76.12 85 GLU A O 1
ATOM 660 N N . LYS A 1 86 ? -20.052 13.653 11.460 1.00 75.50 86 LYS A N 1
ATOM 661 C CA . LYS A 1 86 ? -18.973 12.659 11.398 1.00 75.50 86 LYS A CA 1
ATOM 662 C C . LYS A 1 86 ? -18.511 12.464 9.949 1.00 75.50 86 LYS A C 1
ATOM 664 O O . LYS A 1 86 ? -18.631 11.364 9.412 1.00 75.50 86 LYS A O 1
ATOM 669 N N . PRO A 1 87 ? -17.977 13.510 9.293 1.00 71.88 87 PRO A N 1
ATOM 670 C CA . PRO A 1 87 ? -17.664 13.477 7.865 1.00 71.88 87 PRO A CA 1
ATOM 671 C C . PRO A 1 87 ? -16.390 12.687 7.539 1.00 71.88 87 PRO A C 1
ATOM 673 O O . PRO A 1 87 ? -15.875 12.801 6.431 1.00 71.88 87 PRO A O 1
ATOM 676 N N . TRP A 1 88 ? -15.845 11.950 8.503 1.00 76.25 88 TRP A N 1
ATOM 677 C CA . TRP A 1 88 ? -14.506 11.408 8.418 1.00 76.25 88 TRP A CA 1
ATOM 678 C C . TRP A 1 88 ? -14.425 10.054 7.733 1.00 76.25 88 TRP A C 1
ATOM 680 O O . TRP A 1 88 ? -15.281 9.180 7.903 1.00 76.25 88 TRP A O 1
ATOM 690 N N . GLU A 1 89 ? -13.332 9.916 6.996 1.00 84.06 89 GLU A N 1
ATOM 691 C CA . GLU A 1 89 ? -12.895 8.682 6.372 1.00 84.06 89 GLU A CA 1
ATOM 692 C C . GLU A 1 89 ? -12.049 7.868 7.351 1.00 84.06 89 GLU A C 1
ATOM 694 O O . GLU A 1 89 ? -11.431 8.406 8.278 1.00 84.06 89 GLU A O 1
ATOM 699 N N . PHE A 1 90 ? -12.049 6.556 7.165 1.00 86.31 90 PHE A N 1
ATOM 700 C CA . PHE A 1 90 ? -11.276 5.626 7.967 1.00 86.31 90 PHE A CA 1
ATOM 701 C C . PHE A 1 90 ? -10.740 4.490 7.103 1.00 86.31 90 PHE A C 1
ATOM 703 O O . PHE A 1 90 ? -11.278 4.166 6.046 1.00 86.31 90 PHE A O 1
ATOM 710 N N . LEU A 1 91 ? -9.676 3.869 7.592 1.00 91.50 91 LEU A N 1
ATOM 711 C CA . LEU A 1 91 ? -9.088 2.675 7.009 1.00 91.50 91 LEU A CA 1
ATOM 712 C C . LEU A 1 91 ? -9.276 1.518 7.977 1.00 91.50 91 LEU A C 1
ATOM 714 O O . LEU A 1 91 ? -9.224 1.696 9.199 1.00 91.50 91 LEU A O 1
ATOM 718 N N . THR A 1 92 ? -9.458 0.331 7.418 1.00 94.69 92 THR A N 1
ATOM 719 C CA . THR A 1 92 ? -9.485 -0.912 8.179 1.00 94.69 92 THR A CA 1
ATOM 720 C C . THR A 1 92 ? -8.470 -1.882 7.618 1.00 94.69 92 THR A C 1
ATOM 722 O O . THR A 1 92 ? -8.135 -1.829 6.438 1.00 94.69 92 THR A O 1
ATOM 725 N N . TYR A 1 93 ? -7.988 -2.786 8.453 1.00 96.88 93 TYR A N 1
ATOM 726 C CA . TYR A 1 93 ? -7.310 -3.975 7.969 1.00 96.88 93 TYR A CA 1
ATOM 727 C C . TYR A 1 93 ? -7.873 -5.214 8.641 1.00 96.88 93 TYR A C 1
ATOM 729 O O . TYR A 1 93 ? -8.449 -5.144 9.732 1.00 96.88 93 TYR A O 1
ATOM 737 N N . THR A 1 94 ? -7.685 -6.356 7.989 1.00 97.00 94 THR A N 1
ATOM 738 C CA . THR A 1 94 ? -7.947 -7.655 8.597 1.00 97.00 94 THR A CA 1
ATOM 739 C C . THR A 1 94 ? -6.685 -8.479 8.718 1.00 97.00 94 THR A C 1
ATOM 741 O O . THR A 1 94 ? -5.847 -8.484 7.820 1.00 97.00 94 THR A O 1
ATOM 744 N N . GLN A 1 95 ? -6.577 -9.183 9.839 1.00 96.19 95 GLN A N 1
ATOM 745 C CA . GLN A 1 95 ? -5.579 -10.206 10.099 1.00 96.19 95 GLN A CA 1
ATOM 746 C C . GLN A 1 95 ? -6.280 -11.346 10.839 1.00 96.19 95 GLN A C 1
ATOM 748 O O . GLN A 1 95 ? -6.991 -11.107 11.815 1.00 96.19 95 GLN A O 1
ATOM 753 N N . GLU A 1 96 ? -6.113 -12.582 10.360 1.00 94.50 96 GLU A N 1
ATOM 754 C CA . GLU A 1 96 ? -6.683 -13.783 11.000 1.00 94.50 96 GLU A CA 1
ATOM 755 C C . GLU A 1 96 ? -8.211 -13.686 11.240 1.00 94.50 96 GLU A C 1
ATOM 757 O O . GLU A 1 96 ? -8.735 -14.148 12.252 1.00 94.50 96 GLU A O 1
ATOM 762 N N . GLY A 1 97 ? -8.938 -13.054 10.308 1.00 95.50 97 GLY A N 1
ATOM 763 C CA . GLY A 1 97 ? -10.398 -12.893 10.350 1.00 95.50 97 GLY A CA 1
ATOM 764 C C . GLY A 1 97 ? -10.909 -11.792 11.286 1.00 95.50 97 GLY A C 1
ATOM 765 O O . GLY A 1 97 ? -12.107 -11.500 11.301 1.00 95.50 97 GLY A O 1
ATOM 766 N N . ARG A 1 98 ? -10.018 -11.148 12.048 1.00 96.38 98 ARG A N 1
ATOM 767 C CA . ARG A 1 98 ? -10.345 -9.997 12.899 1.00 96.38 98 ARG A CA 1
ATOM 768 C C . ARG A 1 98 ? -10.283 -8.711 12.099 1.00 96.38 98 ARG A C 1
ATOM 770 O O . ARG A 1 98 ? -9.533 -8.627 11.130 1.00 96.38 98 ARG A O 1
ATOM 777 N N . ILE A 1 99 ? -11.046 -7.709 12.518 1.00 95.81 99 ILE A N 1
ATOM 778 C CA . ILE A 1 99 ? -11.058 -6.385 11.899 1.00 95.81 99 ILE A CA 1
ATOM 779 C C . ILE A 1 99 ? -10.475 -5.345 12.847 1.00 95.81 99 ILE A C 1
ATOM 781 O O . ILE A 1 99 ? -10.850 -5.253 14.016 1.00 95.81 99 ILE A O 1
ATOM 785 N N . TYR A 1 100 ? -9.587 -4.529 12.304 1.00 94.75 100 TYR A N 1
ATOM 786 C CA . TYR A 1 100 ? -8.954 -3.425 12.997 1.00 94.75 100 TYR A CA 1
ATOM 787 C C . TYR A 1 100 ? -9.238 -2.140 12.236 1.00 94.75 100 TYR A C 1
ATOM 789 O O . TYR A 1 100 ? -9.163 -2.117 11.010 1.00 94.75 100 TYR A O 1
ATOM 797 N N . GLN A 1 101 ? -9.553 -1.068 12.952 1.00 92.00 101 GLN A N 1
ATOM 798 C CA . GLN A 1 101 ? -9.761 0.256 12.383 1.00 92.00 101 GLN A CA 1
ATOM 799 C C . GLN A 1 101 ? -8.658 1.195 12.852 1.00 92.00 101 GLN A C 1
ATOM 801 O O . GLN A 1 101 ? -8.345 1.249 14.041 1.00 92.00 101 GLN A O 1
ATOM 806 N N . PHE A 1 102 ? -8.096 1.963 11.925 1.00 86.81 102 PHE A N 1
ATOM 807 C CA . PHE A 1 102 ? -7.172 3.034 12.270 1.00 86.81 102 PHE A CA 1
ATOM 808 C C . PHE A 1 102 ? -7.932 4.228 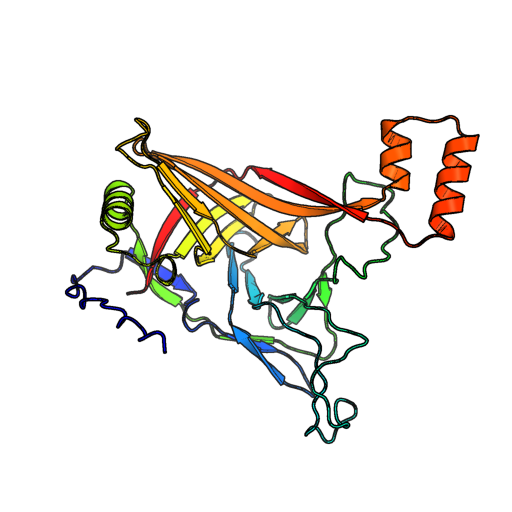12.849 1.00 86.81 102 PHE A C 1
ATOM 810 O O . PHE A 1 102 ? -8.959 4.655 12.310 1.00 86.81 102 PHE A O 1
ATOM 817 N N . GLY A 1 103 ? -7.423 4.778 13.954 1.00 70.12 103 GLY A N 1
ATOM 818 C CA . GLY A 1 103 ? -7.929 6.034 14.499 1.00 70.12 103 GLY A CA 1
ATOM 819 C C . GLY A 1 103 ? -7.853 7.153 13.462 1.00 70.12 103 GLY A C 1
ATOM 820 O O . GLY A 1 103 ? -6.857 7.277 12.752 1.00 70.12 103 GLY A O 1
ATOM 821 N N . ASN A 1 104 ? -8.901 7.979 13.373 1.00 66.62 104 ASN A N 1
ATOM 822 C CA . ASN A 1 104 ? -8.831 9.166 12.533 1.00 66.62 104 ASN A CA 1
ATOM 823 C C . ASN A 1 104 ? -7.853 10.165 13.170 1.00 66.62 104 ASN A C 1
ATOM 825 O O . ASN A 1 104 ? -8.149 10.678 14.254 1.00 66.62 104 ASN A O 1
ATOM 829 N N . PRO A 1 105 ? -6.750 10.510 12.493 1.00 53.34 105 PRO A N 1
ATOM 830 C CA . PRO A 1 105 ? -5.766 11.434 13.031 1.00 53.34 105 PRO A CA 1
ATOM 831 C C . PRO A 1 105 ? -6.306 12.836 13.344 1.00 53.34 105 PRO A C 1
ATOM 833 O O . PRO A 1 105 ? -5.789 13.499 14.235 1.00 53.34 105 PRO A O 1
ATOM 836 N N . ALA A 1 106 ? -7.376 13.277 12.674 1.00 51.09 106 ALA A N 1
ATOM 837 C CA . ALA A 1 106 ? -8.036 14.553 12.957 1.00 51.09 106 ALA A CA 1
ATOM 838 C C . ALA A 1 106 ? -8.852 14.552 14.267 1.00 51.09 106 ALA A C 1
ATOM 840 O O . ALA A 1 106 ? -9.258 15.612 14.734 1.00 51.09 106 ALA A O 1
ATOM 841 N N . VAL A 1 107 ? -9.123 13.374 14.841 1.00 50.62 107 VAL A N 1
ATOM 842 C CA . VAL A 1 107 ? -9.984 13.181 16.028 1.00 50.62 107 VAL A CA 1
ATOM 843 C C . VAL A 1 107 ? -9.200 12.599 17.203 1.00 50.62 107 VAL A C 1
ATOM 845 O O . VAL A 1 107 ? -9.718 12.481 18.312 1.00 50.62 107 VAL A O 1
ATOM 848 N N . MET A 1 108 ? -7.941 12.223 16.991 1.00 52.16 108 MET A N 1
ATOM 849 C CA . MET A 1 108 ? -7.135 11.632 18.043 1.00 52.16 108 MET A CA 1
ATOM 850 C C . MET A 1 108 ? -6.769 12.669 19.102 1.00 52.16 108 MET A C 1
ATOM 852 O O . MET A 1 108 ? -5.947 13.540 18.871 1.00 52.16 108 MET A O 1
ATOM 856 N N . THR A 1 109 ? -7.333 12.522 20.298 1.00 47.38 109 THR A N 1
ATOM 857 C CA . THR A 1 109 ? -6.897 13.191 21.531 1.00 47.38 109 THR A CA 1
ATOM 858 C C . THR A 1 109 ? -6.039 12.231 22.354 1.00 47.38 109 THR A C 1
ATOM 860 O O . THR A 1 109 ? -6.359 11.938 23.507 1.00 47.38 109 THR A O 1
ATOM 863 N N . VAL A 1 110 ? -5.011 11.632 21.747 1.00 49.81 110 VAL A N 1
ATOM 864 C CA . VAL A 1 110 ? -4.112 10.747 22.500 1.00 49.81 110 VAL A CA 1
ATOM 865 C C . VAL A 1 110 ? -3.130 11.633 23.265 1.00 49.81 110 VAL A C 1
ATOM 867 O O . VAL A 1 110 ? -2.433 12.425 22.627 1.00 49.81 110 VAL A O 1
ATOM 870 N N . PRO A 1 111 ? -3.064 11.541 24.608 1.00 45.50 111 PRO A N 1
ATOM 871 C CA . PRO A 1 111 ? -1.977 12.155 25.356 1.00 45.50 111 PRO A CA 1
ATOM 872 C C . PRO A 1 111 ? -0.669 11.586 24.804 1.00 45.50 111 PRO A C 1
ATOM 874 O O . PRO A 1 111 ? -0.611 10.368 24.605 1.00 45.50 111 PRO A O 1
ATOM 877 N N . PRO A 1 112 ? 0.364 12.399 24.528 1.00 44.12 112 PRO A N 1
ATOM 878 C CA . PRO A 1 112 ? 1.653 11.840 24.132 1.00 44.12 112 PRO A CA 1
ATOM 879 C C . PRO A 1 112 ? 2.054 10.748 25.128 1.00 44.12 112 PRO A C 1
ATOM 881 O O . PRO A 1 112 ? 2.000 10.950 26.345 1.00 44.12 112 PRO A O 1
ATOM 884 N N . SER A 1 113 ? 2.467 9.583 24.631 1.00 46.62 113 SER A N 1
ATOM 885 C CA . SER A 1 113 ? 3.243 8.695 25.484 1.00 46.62 113 SER A CA 1
ATOM 886 C C . SER A 1 113 ? 4.511 9.451 25.875 1.00 46.62 113 SER A C 1
ATOM 888 O O . SER A 1 113 ? 5.153 10.101 25.047 1.00 46.62 113 SER A O 1
ATOM 890 N N . SER A 1 114 ? 4.879 9.383 27.151 1.00 45.88 114 SER A N 1
ATOM 891 C CA . SER A 1 114 ? 6.075 10.029 27.702 1.00 45.88 114 SER A CA 1
ATOM 892 C C . SER A 1 114 ? 7.394 9.472 27.144 1.00 45.88 114 SER A C 1
ATOM 894 O O . SER A 1 114 ? 8.464 9.898 27.564 1.00 45.88 114 SER A O 1
ATOM 896 N N . GLU A 1 115 ? 7.341 8.545 26.190 1.00 41.72 115 GLU A N 1
ATOM 897 C CA . GLU A 1 115 ? 8.489 7.832 25.646 1.00 41.72 115 GLU A CA 1
ATOM 898 C C . GLU A 1 115 ? 8.323 7.711 24.124 1.00 41.72 115 GLU A C 1
ATOM 900 O O . GLU A 1 115 ? 7.457 6.982 23.643 1.00 41.72 115 GLU A O 1
ATOM 905 N N . GLY A 1 116 ? 9.113 8.482 23.366 1.00 50.91 116 GLY A N 1
ATOM 906 C CA . GLY A 1 116 ? 9.192 8.408 21.901 1.00 50.91 116 GLY A CA 1
ATOM 907 C C . GLY A 1 116 ? 9.078 9.751 21.168 1.00 50.91 116 GLY A C 1
ATOM 908 O O . GLY A 1 116 ? 8.415 10.689 21.619 1.00 50.91 116 GLY A O 1
ATOM 909 N N . ASP A 1 117 ? 9.770 9.864 20.034 1.00 52.62 117 ASP A N 1
ATOM 910 C CA . ASP A 1 117 ? 9.570 10.910 19.027 1.00 52.62 117 ASP A CA 1
ATOM 911 C C . ASP A 1 117 ? 8.448 10.468 18.076 1.00 52.62 117 ASP A C 1
ATOM 913 O O . ASP A 1 117 ? 8.671 9.684 17.160 1.00 52.62 117 ASP A O 1
ATOM 917 N N . GLY A 1 118 ? 7.244 11.005 18.284 1.00 58.12 118 GLY A N 1
ATOM 918 C CA . GLY A 1 118 ? 6.070 10.7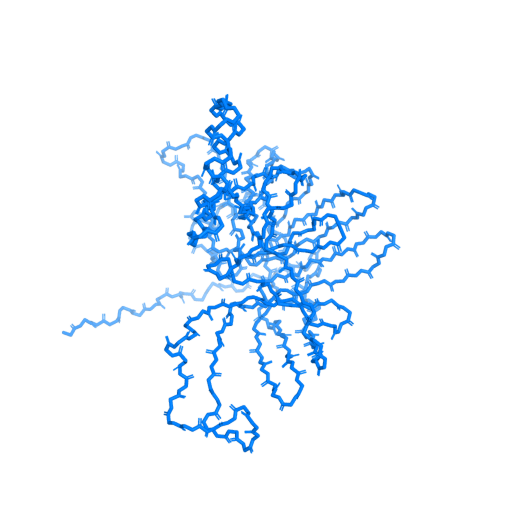39 17.448 1.00 58.12 118 GLY A CA 1
ATOM 919 C C . GLY A 1 118 ? 5.337 9.441 17.799 1.00 58.12 118 GLY A C 1
ATOM 920 O O . GLY A 1 118 ? 5.948 8.409 18.056 1.00 58.12 118 GLY A O 1
ATOM 921 N N . THR A 1 119 ? 4.005 9.491 17.803 1.00 65.44 119 THR A N 1
ATOM 922 C CA . THR A 1 119 ? 3.148 8.308 17.942 1.00 65.44 119 THR A CA 1
ATOM 923 C C . THR A 1 119 ? 2.438 8.023 16.626 1.00 65.44 119 THR A C 1
ATOM 925 O O . THR A 1 119 ? 1.990 8.933 15.920 1.00 65.44 119 THR A O 1
ATOM 928 N N . PHE A 1 120 ? 2.347 6.744 16.273 1.00 70.00 120 PHE A N 1
ATOM 929 C CA . PHE A 1 120 ? 1.514 6.307 15.160 1.00 70.00 120 PHE A CA 1
ATOM 930 C C . PHE A 1 120 ? 0.048 6.249 15.601 1.00 70.00 120 PHE A C 1
ATOM 932 O O . PHE A 1 120 ? -0.224 5.958 16.772 1.00 70.00 120 PHE A O 1
ATOM 939 N N . PRO A 1 121 ? -0.911 6.507 14.696 1.00 67.88 121 PRO A N 1
ATOM 940 C CA . PRO A 1 121 ? -2.317 6.325 15.011 1.00 67.88 121 PRO A CA 1
ATOM 941 C C . PRO A 1 121 ? -2.559 4.847 15.349 1.00 67.88 121 PRO A C 1
ATOM 943 O O . PRO A 1 121 ? -2.275 3.989 14.508 1.00 67.88 121 PRO A O 1
ATOM 946 N N . PRO A 1 122 ? -3.043 4.513 16.561 1.00 72.88 122 PRO A N 1
ATOM 947 C CA . PRO A 1 122 ? -3.268 3.131 16.922 1.00 72.88 122 PRO A CA 1
ATOM 948 C C . PRO A 1 122 ? -4.393 2.572 16.058 1.00 72.88 122 PRO A C 1
ATOM 950 O O . PRO A 1 122 ? -5.383 3.251 15.754 1.00 72.88 122 PRO A O 1
ATOM 953 N N . ALA A 1 123 ? -4.248 1.305 15.699 1.00 86.31 123 ALA A N 1
ATOM 954 C CA . ALA A 1 123 ? -5.366 0.513 15.239 1.00 86.31 123 ALA A CA 1
ATOM 955 C C . ALA A 1 123 ? -6.070 -0.111 16.445 1.00 86.31 123 ALA A C 1
ATOM 957 O O . ALA A 1 123 ? -5.419 -0.574 17.382 1.00 86.31 123 ALA A O 1
ATOM 958 N N . PHE A 1 124 ? -7.397 -0.143 16.425 1.00 87.94 124 PHE A N 1
ATOM 959 C CA . PHE A 1 124 ? -8.191 -0.809 17.451 1.00 87.94 124 PHE A CA 1
ATOM 960 C C . PHE A 1 124 ? -9.063 -1.892 16.827 1.00 87.94 124 PHE A C 1
ATOM 962 O O . PHE A 1 124 ? -9.634 -1.710 15.753 1.00 87.94 124 PHE A O 1
ATOM 969 N N . GLU A 1 125 ? -9.161 -3.029 17.510 1.00 92.31 125 GLU A N 1
ATOM 970 C CA . GLU A 1 125 ? -10.026 -4.131 17.093 1.00 92.31 125 GLU A CA 1
ATOM 971 C C . GLU A 1 125 ? -11.503 -3.719 17.215 1.00 92.31 125 GLU A C 1
ATOM 973 O O . GLU A 1 125 ? -11.944 -3.259 18.276 1.00 92.31 125 GLU A O 1
ATOM 978 N N . ILE A 1 126 ? -12.286 -3.910 16.150 1.00 91.88 126 ILE A N 1
ATOM 979 C CA . ILE A 1 126 ? -13.737 -3.699 16.188 1.00 91.88 126 ILE A CA 1
ATOM 980 C C . ILE A 1 126 ? -14.394 -4.967 16.743 1.00 91.88 126 ILE A C 1
ATOM 982 O O . ILE A 1 126 ? -14.689 -5.918 16.020 1.00 91.88 126 ILE A O 1
ATOM 986 N N . LYS A 1 127 ? -14.628 -4.984 18.057 1.00 91.75 127 LYS A N 1
ATOM 987 C CA . LYS A 1 127 ? -15.234 -6.132 18.748 1.00 91.75 127 LYS A CA 1
ATOM 988 C C . LYS A 1 127 ? -16.623 -6.465 18.197 1.00 91.75 127 LYS A C 1
ATOM 990 O O . LYS A 1 127 ? -17.421 -5.574 17.919 1.00 91.75 127 LYS A O 1
ATOM 995 N N . GLY A 1 128 ? -16.924 -7.761 18.098 1.00 91.69 128 GLY A N 1
ATOM 996 C CA . GLY A 1 128 ? -18.212 -8.260 17.600 1.00 91.69 128 GLY A CA 1
ATOM 997 C C . GLY A 1 128 ? -18.377 -8.185 16.078 1.00 91.69 128 GLY A C 1
ATOM 998 O O . GLY A 1 128 ? -19.416 -8.590 15.567 1.00 91.69 128 GLY A O 1
ATOM 999 N N . CYS A 1 129 ? -17.361 -7.703 15.359 1.00 93.94 129 CYS A N 1
ATOM 1000 C CA . CYS A 1 129 ? -17.287 -7.744 13.905 1.00 93.94 129 CYS A CA 1
ATOM 1001 C C . CYS A 1 129 ? -16.208 -8.738 13.467 1.00 93.94 129 CYS A C 1
ATOM 1003 O O . CYS A 1 129 ? -15.213 -8.935 14.162 1.00 93.94 129 CYS A O 1
ATOM 1005 N N . ASN A 1 130 ? -16.392 -9.328 12.292 1.00 95.62 130 ASN A N 1
ATOM 1006 C CA . ASN A 1 130 ? -15.386 -10.146 11.625 1.00 95.62 130 ASN A CA 1
ATOM 1007 C C . ASN A 1 130 ? -15.077 -9.558 10.248 1.00 95.62 130 ASN A C 1
ATOM 1009 O O . ASN A 1 130 ? -15.815 -8.714 9.732 1.00 95.62 130 ASN A O 1
ATOM 1013 N N . SER A 1 131 ? -13.990 -10.021 9.643 1.00 97.31 131 SER A N 1
ATOM 1014 C CA . SER A 1 131 ? -13.669 -9.709 8.257 1.00 97.31 131 SER A CA 1
ATOM 1015 C C . SER A 1 131 ? -13.276 -10.965 7.491 1.00 97.31 131 SER A C 1
ATOM 1017 O O . SER A 1 131 ? -12.656 -11.883 8.029 1.00 97.31 131 SER A O 1
ATOM 1019 N N . GLN A 1 132 ? -13.685 -11.020 6.229 1.00 97.69 132 GLN A N 1
ATOM 1020 C CA . GLN A 1 132 ? -13.350 -12.084 5.294 1.00 97.69 132 GLN A CA 1
ATOM 1021 C C . GLN A 1 132 ? -12.676 -11.466 4.075 1.00 97.69 132 GLN A C 1
ATOM 1023 O O . GLN A 1 132 ? -13.318 -10.770 3.285 1.00 97.69 132 GLN A O 1
ATOM 1028 N N . ALA A 1 133 ? -11.377 -11.727 3.925 1.00 98.00 133 ALA A N 1
ATOM 1029 C CA . ALA A 1 133 ? -10.621 -11.341 2.744 1.00 98.00 133 ALA A CA 1
ATOM 1030 C C . ALA A 1 133 ? -10.753 -12.409 1.651 1.00 98.00 133 ALA A C 1
ATOM 1032 O O . ALA A 1 133 ? -10.477 -13.589 1.868 1.00 98.00 133 ALA A O 1
ATOM 1033 N N . HIS A 1 134 ? -11.144 -11.974 0.458 1.00 98.12 134 HIS A N 1
ATOM 1034 C CA . HIS A 1 134 ? -11.164 -12.766 -0.763 1.00 98.12 134 HIS A CA 1
ATOM 1035 C C . HIS A 1 134 ? -10.163 -12.156 -1.743 1.00 98.12 134 HIS A C 1
ATOM 1037 O O . HIS A 1 134 ? -10.493 -11.226 -2.475 1.00 98.12 134 HIS A O 1
ATOM 1043 N N . CYS A 1 135 ? -8.937 -12.672 -1.726 1.00 98.19 135 CYS A N 1
ATOM 1044 C CA . CYS A 1 135 ? -7.828 -12.213 -2.559 1.00 98.19 135 CYS A CA 1
ATOM 1045 C C . CYS A 1 135 ? -6.976 -13.429 -2.949 1.00 98.19 135 CYS A C 1
ATOM 1047 O O . CYS A 1 135 ? -5.960 -13.696 -2.308 1.00 98.19 135 CYS A O 1
ATOM 1049 N N . PRO A 1 136 ? -7.455 -14.264 -3.890 1.00 97.81 136 PRO A N 1
ATOM 1050 C CA . PRO A 1 136 ? -6.707 -15.438 -4.313 1.00 97.81 136 PRO A CA 1
ATOM 1051 C C . PRO A 1 136 ? -5.427 -15.015 -5.032 1.00 97.81 136 PRO A C 1
ATOM 1053 O O . PRO A 1 136 ? -5.370 -13.949 -5.637 1.00 97.81 136 PRO A O 1
ATOM 1056 N N . ASP A 1 137 ? -4.424 -15.881 -5.018 1.00 98.12 137 ASP A N 1
ATOM 1057 C CA . ASP A 1 137 ? -3.231 -15.682 -5.828 1.00 98.12 137 ASP A CA 1
ATOM 1058 C C . ASP A 1 137 ? -3.562 -15.813 -7.325 1.00 98.12 137 ASP A C 1
ATOM 1060 O O . ASP A 1 137 ? -4.233 -16.759 -7.751 1.00 98.12 137 ASP A O 1
ATOM 1064 N N . ARG A 1 138 ? -3.061 -14.877 -8.134 1.00 97.94 138 ARG A N 1
ATOM 1065 C CA . ARG A 1 138 ? -3.176 -14.855 -9.599 1.00 97.94 138 ARG A CA 1
ATOM 1066 C C . ARG A 1 138 ? -1.793 -14.891 -10.236 1.00 97.94 138 ARG A C 1
ATOM 1068 O O . ARG A 1 138 ? -0.820 -14.408 -9.660 1.00 97.94 138 ARG A O 1
ATOM 1075 N N . GLN A 1 139 ? -1.705 -15.484 -11.426 1.00 98.06 139 GLN A N 1
ATOM 1076 C CA . GLN A 1 139 ? -0.467 -15.508 -12.203 1.00 98.06 139 GLN A CA 1
ATOM 1077 C C . GLN A 1 139 ? -0.032 -14.095 -12.584 1.00 98.06 139 GLN A C 1
ATOM 1079 O O . GLN A 1 139 ? -0.850 -13.263 -12.984 1.00 98.06 139 GLN A O 1
ATOM 1084 N N . ILE A 1 140 ? 1.269 -13.855 -12.473 1.00 97.88 140 ILE A N 1
ATOM 1085 C CA . ILE A 1 140 ? 1.881 -12.564 -12.763 1.00 97.88 140 ILE A CA 1
ATOM 1086 C C . ILE A 1 140 ? 3.073 -12.710 -13.696 1.00 97.88 140 ILE A C 1
ATOM 1088 O O . ILE A 1 140 ? 3.657 -13.787 -13.846 1.00 97.88 140 ILE A O 1
ATOM 1092 N N . TYR A 1 141 ? 3.425 -11.582 -14.293 1.00 97.00 141 TYR A N 1
ATOM 1093 C CA . TYR A 1 141 ? 4.640 -11.381 -15.063 1.00 97.00 141 TYR A CA 1
ATOM 1094 C C . TYR A 1 141 ? 5.459 -10.269 -14.413 1.00 97.00 141 TYR A C 1
ATOM 1096 O O . TYR A 1 141 ? 4.910 -9.188 -14.162 1.00 97.00 141 TYR A O 1
ATOM 1104 N N . TYR A 1 142 ? 6.742 -10.524 -14.155 1.00 97.94 142 TYR A N 1
ATOM 1105 C CA . TYR A 1 142 ? 7.656 -9.504 -13.639 1.00 97.94 142 TYR A CA 1
ATOM 1106 C C . TYR A 1 142 ? 8.336 -8.785 -14.793 1.00 97.94 142 TYR A C 1
ATOM 1108 O O . TYR A 1 142 ? 8.861 -9.415 -15.703 1.00 97.94 142 TYR A O 1
ATOM 1116 N N . PHE A 1 143 ? 8.380 -7.462 -14.715 1.00 97.38 143 PHE A N 1
ATOM 1117 C CA . PHE A 1 143 ? 9.164 -6.674 -15.654 1.00 97.38 143 PHE A CA 1
ATOM 1118 C C . PHE A 1 143 ? 10.635 -6.648 -15.237 1.00 97.38 143 PHE A C 1
ATOM 1120 O O . PHE A 1 143 ? 10.942 -6.462 -14.055 1.00 97.38 143 PHE A O 1
ATOM 1127 N N . ASP A 1 144 ? 11.539 -6.765 -16.209 1.00 96.81 144 ASP A N 1
ATOM 1128 C CA . ASP A 1 144 ? 12.897 -6.250 -16.046 1.00 96.81 144 ASP A CA 1
ATOM 1129 C C . ASP A 1 144 ? 12.924 -4.721 -16.233 1.00 96.81 144 ASP A C 1
ATOM 1131 O O . ASP A 1 144 ? 11.945 -4.116 -16.681 1.00 96.81 144 ASP A O 1
ATOM 1135 N N . TYR A 1 145 ? 14.027 -4.087 -15.824 1.00 97.75 145 TYR A N 1
ATOM 1136 C CA . TYR A 1 145 ? 14.154 -2.629 -15.824 1.00 97.75 145 TYR A CA 1
ATOM 1137 C C . TYR A 1 145 ? 13.989 -2.020 -17.225 1.00 97.75 145 TYR A C 1
ATOM 1139 O O . TYR A 1 145 ? 13.227 -1.064 -17.390 1.00 97.75 145 TYR A O 1
ATOM 1147 N N . ASP A 1 146 ? 14.691 -2.564 -18.220 1.00 97.69 146 ASP A N 1
ATOM 1148 C CA . ASP A 1 146 ? 14.715 -2.015 -19.577 1.00 97.69 146 ASP A CA 1
ATOM 1149 C C . ASP A 1 146 ? 13.323 -2.096 -20.210 1.00 97.69 146 ASP A C 1
ATOM 1151 O O . ASP A 1 146 ? 12.832 -1.125 -20.792 1.00 97.69 146 ASP A O 1
ATOM 1155 N N . GLU A 1 147 ? 12.640 -3.223 -20.012 1.00 97.12 147 GLU A N 1
ATOM 1156 C CA . GLU A 1 147 ? 11.312 -3.462 -20.549 1.00 97.12 147 GLU A CA 1
ATOM 1157 C C . GLU A 1 147 ? 10.265 -2.504 -19.962 1.00 97.12 147 GLU A C 1
ATOM 1159 O O . GLU A 1 147 ? 9.467 -1.922 -20.707 1.00 97.12 147 GLU A O 1
ATOM 1164 N N . ILE A 1 148 ? 10.232 -2.316 -18.634 1.00 97.44 148 ILE A N 1
ATOM 1165 C CA . ILE A 1 148 ? 9.262 -1.387 -18.036 1.00 97.44 148 ILE A CA 1
ATOM 1166 C C . ILE A 1 148 ? 9.589 0.067 -18.391 1.00 97.44 148 ILE A C 1
ATOM 1168 O O . ILE A 1 148 ? 8.666 0.846 -18.641 1.00 97.44 148 ILE A O 1
ATOM 1172 N N . HIS A 1 149 ? 10.871 0.439 -18.475 1.00 97.88 149 HIS A N 1
ATOM 1173 C CA . HIS A 1 149 ? 11.284 1.793 -18.851 1.00 97.88 149 HIS A CA 1
ATOM 1174 C C . HIS A 1 149 ? 10.843 2.136 -20.275 1.00 97.88 149 HIS A C 1
ATOM 1176 O O . HIS A 1 149 ? 10.198 3.166 -20.487 1.00 97.88 149 HIS A O 1
ATOM 1182 N N . GLU A 1 150 ? 11.092 1.241 -21.235 1.00 97.56 150 GLU A N 1
ATOM 1183 C CA . GLU A 1 150 ? 10.668 1.413 -22.626 1.00 97.56 150 GLU A CA 1
ATOM 1184 C C . GLU A 1 150 ? 9.142 1.535 -22.740 1.00 97.56 150 GLU A C 1
ATOM 1186 O O . GLU A 1 150 ? 8.628 2.414 -23.441 1.00 97.56 150 GLU A O 1
ATOM 1191 N N . ARG A 1 151 ? 8.389 0.698 -22.015 1.00 97.44 151 ARG A N 1
ATOM 1192 C CA . ARG A 1 151 ? 6.917 0.737 -22.021 1.00 97.44 151 ARG A CA 1
ATOM 1193 C C . ARG A 1 151 ? 6.354 2.016 -21.417 1.00 97.44 151 ARG A C 1
ATOM 1195 O O . ARG A 1 151 ? 5.342 2.514 -21.912 1.00 97.44 151 ARG A O 1
ATOM 1202 N N . LEU A 1 152 ? 6.988 2.554 -20.377 1.00 97.50 152 LEU A N 1
ATOM 1203 C CA . LEU A 1 152 ? 6.615 3.844 -19.796 1.00 97.50 152 LEU A CA 1
ATOM 1204 C C . LEU A 1 152 ? 6.885 4.986 -20.785 1.00 97.50 152 LEU A C 1
ATOM 1206 O O . LEU A 1 152 ? 5.996 5.800 -21.033 1.00 97.50 152 LEU A O 1
ATOM 1210 N N . LEU A 1 153 ? 8.064 5.010 -21.415 1.00 97.56 153 LEU A N 1
ATOM 1211 C CA . LEU A 1 153 ? 8.431 6.025 -22.411 1.00 97.56 153 LEU A CA 1
ATOM 1212 C C . LEU A 1 153 ? 7.528 6.003 -23.649 1.00 97.56 153 LEU A C 1
ATOM 1214 O O . LEU A 1 153 ? 7.191 7.053 -24.195 1.00 97.56 153 LEU A O 1
ATOM 1218 N N . SER A 1 154 ? 7.129 4.811 -24.086 1.00 96.94 154 SER A N 1
ATOM 1219 C CA . SER A 1 154 ? 6.265 4.605 -25.252 1.00 96.94 154 SER A CA 1
ATOM 1220 C C . SER A 1 154 ? 4.766 4.634 -24.928 1.00 96.94 154 SER A C 1
ATOM 1222 O O . SER A 1 154 ? 3.951 4.437 -25.830 1.00 96.94 154 SER A O 1
ATOM 1224 N N . ASN A 1 155 ? 4.387 4.892 -23.668 1.00 95.56 155 ASN A N 1
ATOM 1225 C CA . ASN A 1 155 ? 3.000 4.880 -23.186 1.00 95.56 155 ASN A CA 1
ATOM 1226 C C . ASN A 1 155 ? 2.247 3.570 -23.520 1.00 95.56 155 ASN A C 1
ATOM 1228 O O . ASN A 1 155 ? 1.060 3.570 -23.846 1.00 95.56 155 ASN A O 1
ATOM 1232 N N . GLN A 1 156 ? 2.953 2.438 -23.465 1.00 96.50 156 GLN A N 1
ATOM 1233 C CA . GLN A 1 156 ? 2.422 1.099 -23.748 1.00 96.50 156 GLN A CA 1
ATOM 1234 C C . GLN A 1 156 ? 1.933 0.358 -22.498 1.00 96.50 156 GLN A C 1
ATOM 1236 O O . GLN A 1 156 ? 1.420 -0.758 -22.602 1.00 96.50 156 GLN A O 1
ATOM 1241 N N . ILE A 1 157 ? 2.101 0.947 -21.314 1.00 95.62 157 ILE A N 1
ATOM 1242 C CA . ILE A 1 157 ? 1.628 0.383 -20.052 1.00 95.62 157 ILE A CA 1
ATOM 1243 C C . ILE A 1 157 ? 0.862 1.430 -19.248 1.00 95.62 157 ILE A C 1
ATOM 1245 O O . ILE A 1 157 ? 1.290 2.573 -19.111 1.00 95.62 157 ILE A O 1
ATOM 1249 N N . SER A 1 158 ? -0.287 1.026 -18.706 1.00 95.00 158 SER A N 1
ATOM 1250 C CA . SER A 1 158 ? -1.074 1.867 -17.808 1.00 95.00 158 SER A CA 1
ATOM 1251 C C . SER A 1 158 ? -0.600 1.685 -16.373 1.00 95.00 158 SER A C 1
ATOM 1253 O O . SER A 1 158 ? -0.427 0.553 -15.915 1.00 95.00 158 SER A O 1
ATOM 1255 N N . VAL A 1 159 ? -0.493 2.784 -15.624 1.00 94.81 159 VAL A N 1
ATOM 1256 C CA . VAL A 1 159 ? -0.199 2.739 -14.183 1.00 94.81 159 VAL A CA 1
ATOM 1257 C C . VAL A 1 159 ? -1.191 1.861 -13.412 1.00 94.81 159 VAL A C 1
ATOM 1259 O O . VAL A 1 159 ? -0.801 1.185 -12.471 1.00 94.81 159 VAL A O 1
ATOM 1262 N N . ARG A 1 160 ? -2.456 1.792 -13.856 1.00 94.62 160 ARG A N 1
ATOM 1263 C CA . ARG A 1 160 ? -3.492 0.956 -13.222 1.00 94.62 160 ARG A CA 1
ATOM 1264 C C . ARG A 1 160 ? -3.229 -0.546 -13.348 1.00 94.62 160 ARG A C 1
ATOM 1266 O O . ARG A 1 160 ? -3.790 -1.307 -12.578 1.00 94.62 160 ARG A O 1
ATOM 1273 N N . SER A 1 161 ? -2.409 -0.949 -14.318 1.00 96.19 161 SER A N 1
ATOM 1274 C CA . SER A 1 161 ? -2.001 -2.343 -14.535 1.00 96.19 161 SER A CA 1
ATOM 1275 C C . SER A 1 161 ? -0.633 -2.668 -13.931 1.00 96.19 161 SER A C 1
ATOM 1277 O O . SER A 1 161 ? -0.123 -3.768 -14.138 1.00 96.19 161 SER A O 1
ATOM 1279 N N . LEU A 1 162 ? -0.012 -1.706 -13.239 1.00 98.00 162 LEU A N 1
ATOM 1280 C CA . LEU A 1 162 ? 1.314 -1.850 -12.662 1.00 98.00 162 LEU A CA 1
ATOM 1281 C C . LEU A 1 162 ? 1.217 -2.008 -11.147 1.00 98.00 162 LEU A C 1
ATOM 1283 O O . LEU A 1 162 ? 0.647 -1.172 -10.442 1.00 98.00 162 LEU A O 1
ATOM 1287 N N . PHE A 1 163 ? 1.827 -3.075 -10.657 1.00 98.44 163 PHE A N 1
ATOM 1288 C CA . PHE A 1 163 ? 1.838 -3.430 -9.253 1.00 98.44 163 PHE A CA 1
ATOM 1289 C C . PHE A 1 163 ? 3.271 -3.520 -8.746 1.00 98.44 163 PHE A C 1
ATOM 1291 O O . PHE A 1 163 ? 4.206 -3.862 -9.473 1.00 98.44 163 PHE A O 1
ATOM 1298 N N . LEU A 1 164 ? 3.421 -3.189 -7.474 1.00 98.56 164 LEU A N 1
ATOM 1299 C CA . LEU A 1 164 ? 4.668 -3.164 -6.745 1.00 98.56 164 LEU A CA 1
ATOM 1300 C C . LEU A 1 164 ? 4.714 -4.351 -5.788 1.00 98.56 164 LEU A C 1
ATOM 1302 O O . LEU A 1 164 ? 3.771 -4.591 -5.028 1.00 98.56 164 LEU A O 1
ATOM 1306 N N . GLN A 1 165 ? 5.842 -5.053 -5.802 1.00 98.56 165 GLN A N 1
ATOM 1307 C CA . GLN A 1 165 ? 6.225 -5.986 -4.757 1.00 98.56 165 GLN A CA 1
ATOM 1308 C C . GLN A 1 165 ? 7.489 -5.483 -4.068 1.00 98.56 165 GLN A C 1
ATOM 1310 O O . GLN A 1 165 ? 8.494 -5.214 -4.728 1.00 98.56 165 GLN A O 1
ATOM 1315 N N . VAL A 1 166 ? 7.449 -5.409 -2.741 1.00 98.56 166 VAL A N 1
ATOM 1316 C CA . VAL A 1 166 ? 8.612 -5.089 -1.909 1.00 98.56 166 VAL A CA 1
ATOM 1317 C C . VAL A 1 166 ? 8.791 -6.183 -0.872 1.00 98.56 166 VAL A C 1
ATOM 1319 O O . VAL A 1 166 ? 7.853 -6.487 -0.142 1.00 98.56 166 VAL A O 1
ATOM 1322 N N . SER A 1 167 ? 9.985 -6.764 -0.793 1.00 98.19 167 SER A N 1
ATOM 1323 C CA . SER A 1 167 ? 10.311 -7.810 0.183 1.00 98.19 167 SER A CA 1
ATOM 1324 C C . SER A 1 167 ? 11.513 -7.404 1.028 1.00 98.19 167 SER A C 1
ATOM 1326 O O . SER A 1 167 ? 12.522 -6.970 0.477 1.00 98.19 167 SER A O 1
ATOM 1328 N N . TRP A 1 168 ? 11.430 -7.544 2.349 1.00 97.44 168 TRP A N 1
ATOM 1329 C CA . TRP A 1 168 ? 12.497 -7.175 3.287 1.00 97.44 168 TRP A CA 1
ATOM 1330 C C . TRP A 1 168 ? 12.437 -8.033 4.548 1.00 97.44 168 TRP A C 1
ATOM 1332 O O . TRP A 1 168 ? 11.413 -8.649 4.826 1.00 97.44 168 TRP A O 1
ATOM 1342 N N . SER A 1 169 ? 13.506 -8.028 5.341 1.00 94.75 169 SER A N 1
ATOM 1343 C CA . SER A 1 169 ? 13.547 -8.738 6.622 1.00 94.75 169 SER A CA 1
ATOM 1344 C C . SER A 1 169 ? 13.751 -7.747 7.762 1.00 94.75 169 SER A C 1
ATOM 1346 O O . SER A 1 169 ? 14.600 -6.858 7.682 1.00 94.75 169 SER A O 1
ATOM 1348 N N . THR A 1 170 ? 12.984 -7.884 8.839 1.00 90.31 170 THR A N 1
ATOM 1349 C CA . THR A 1 170 ? 13.159 -7.086 10.061 1.00 90.31 170 THR A CA 1
ATOM 1350 C C . THR A 1 170 ? 12.708 -7.884 11.276 1.00 90.31 170 THR A C 1
ATOM 1352 O O . THR A 1 170 ? 11.752 -8.648 11.198 1.00 90.31 170 THR A O 1
ATOM 1355 N N . GLY A 1 171 ? 13.421 -7.759 12.398 1.00 85.44 171 GLY A N 1
ATOM 1356 C CA . GLY A 1 171 ? 13.053 -8.448 13.643 1.00 85.44 171 GLY A CA 1
ATOM 1357 C C . GLY A 1 171 ? 13.073 -9.983 13.583 1.00 85.44 171 GLY A C 1
ATOM 1358 O O . GLY A 1 171 ? 12.508 -10.620 14.461 1.00 85.44 171 GLY A O 1
ATOM 1359 N N . GLY A 1 172 ? 13.726 -10.585 12.580 1.00 87.88 172 GLY A N 1
ATOM 1360 C CA . GLY A 1 172 ? 13.724 -12.040 12.362 1.00 87.88 172 GLY A CA 1
ATOM 1361 C C . GLY A 1 172 ? 12.559 -12.553 11.510 1.00 87.88 172 GLY A C 1
ATOM 1362 O O . GLY A 1 172 ? 12.458 -13.759 11.296 1.00 87.88 172 GLY A O 1
ATOM 1363 N N . ASP A 1 173 ? 11.720 -11.651 11.003 1.00 93.38 173 ASP A N 1
ATOM 1364 C CA . ASP A 1 173 ? 10.612 -11.961 10.110 1.00 93.38 173 ASP A CA 1
ATOM 1365 C C . ASP A 1 173 ? 10.871 -11.436 8.699 1.00 93.38 173 ASP A C 1
ATOM 1367 O O . ASP A 1 173 ? 11.427 -10.348 8.515 1.00 93.38 173 ASP A O 1
ATOM 1371 N N . ASP A 1 174 ? 10.427 -12.205 7.708 1.00 96.25 174 ASP A N 1
ATOM 1372 C CA . ASP A 1 174 ? 10.490 -11.849 6.297 1.00 96.25 174 ASP A CA 1
ATOM 1373 C C . ASP A 1 174 ? 9.133 -11.311 5.857 1.00 96.25 174 ASP A C 1
ATOM 1375 O O . ASP A 1 174 ? 8.116 -11.998 5.930 1.00 96.25 174 ASP A O 1
ATOM 1379 N N . TRP A 1 175 ? 9.109 -10.088 5.357 1.00 97.31 175 TRP A N 1
ATOM 1380 C CA . TRP A 1 175 ? 7.905 -9.394 4.935 1.00 97.31 175 TRP A CA 1
ATOM 1381 C C . TRP A 1 175 ? 7.869 -9.271 3.421 1.00 97.31 175 TRP A C 1
ATOM 1383 O O . TRP A 1 175 ? 8.891 -9.040 2.777 1.00 97.31 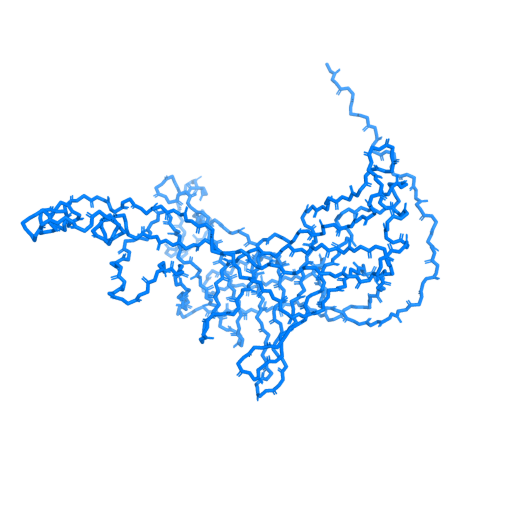175 TRP A O 1
ATOM 1393 N N . THR A 1 176 ? 6.681 -9.411 2.841 1.00 98.31 176 THR A N 1
ATOM 1394 C CA . THR A 1 176 ? 6.417 -9.083 1.441 1.00 98.31 176 THR A CA 1
ATOM 1395 C C . THR A 1 176 ? 5.144 -8.260 1.339 1.00 98.31 176 THR A C 1
ATOM 1397 O O . THR A 1 176 ? 4.065 -8.705 1.728 1.00 98.31 176 THR A O 1
ATOM 1400 N N . LEU A 1 177 ? 5.283 -7.054 0.804 1.00 98.56 177 LEU A N 1
ATOM 1401 C CA . LEU A 1 177 ? 4.199 -6.138 0.499 1.00 98.56 177 LEU A CA 1
ATOM 1402 C C . LEU A 1 177 ? 3.830 -6.247 -0.978 1.00 98.56 177 LEU A C 1
ATOM 1404 O O . LEU A 1 177 ? 4.704 -6.163 -1.839 1.00 98.56 177 LEU A O 1
ATOM 1408 N N . TYR A 1 178 ? 2.531 -6.334 -1.247 1.00 98.62 178 TYR A N 1
ATOM 1409 C CA . TYR A 1 178 ? 1.930 -6.199 -2.569 1.00 98.62 178 TYR A CA 1
ATOM 1410 C C . TYR A 1 178 ? 1.002 -4.983 -2.575 1.00 98.62 178 TYR A C 1
ATOM 1412 O O . TYR A 1 178 ? 0.144 -4.851 -1.699 1.00 98.62 178 TYR A O 1
ATOM 1420 N N . SER A 1 179 ? 1.158 -4.090 -3.553 1.00 98.44 179 SER A N 1
ATOM 1421 C CA . SER A 1 179 ? 0.336 -2.879 -3.678 1.00 98.44 179 SER A CA 1
ATOM 1422 C C . SER A 1 179 ? 0.260 -2.410 -5.137 1.00 98.44 179 SER A C 1
ATOM 1424 O O . SER A 1 179 ? 1.244 -2.566 -5.861 1.00 98.44 179 SER A O 1
ATOM 1426 N N . PRO A 1 180 ? -0.857 -1.826 -5.610 1.00 97.81 180 PRO A N 1
ATOM 1427 C CA . PRO A 1 180 ? -0.874 -1.138 -6.893 1.00 97.81 180 PRO A CA 1
ATOM 1428 C C . PRO A 1 180 ? 0.020 0.108 -6.848 1.00 97.81 180 PRO A C 1
ATOM 1430 O O . PRO A 1 180 ? 0.074 0.831 -5.847 1.00 97.81 180 PRO A O 1
ATOM 1433 N N . CYS A 1 181 ? 0.674 0.421 -7.963 1.00 97.94 181 CYS A N 1
ATOM 1434 C CA . CYS A 1 181 ? 1.317 1.720 -8.120 1.00 97.94 181 CYS A CA 1
ATOM 1435 C C . CYS A 1 181 ? 0.236 2.803 -8.240 1.00 97.94 181 CYS A C 1
ATOM 1437 O O . CYS A 1 181 ? -0.658 2.712 -9.081 1.00 97.94 181 CYS A O 1
ATOM 1439 N N . ARG A 1 182 ? 0.306 3.862 -7.423 1.00 95.25 182 ARG A N 1
ATOM 1440 C CA . ARG A 1 182 ? -0.606 5.015 -7.568 1.00 95.25 182 ARG A CA 1
ATOM 1441 C C . ARG A 1 182 ? -0.108 5.990 -8.613 1.00 95.25 182 ARG A C 1
ATOM 1443 O O . ARG A 1 182 ? -0.906 6.547 -9.362 1.00 95.25 182 ARG A O 1
ATOM 1450 N N . TYR A 1 183 ? 1.202 6.179 -8.662 1.00 96.25 183 TYR A N 1
ATOM 1451 C CA . TYR A 1 183 ? 1.878 6.891 -9.730 1.00 96.25 183 TYR A CA 1
ATOM 1452 C C . TYR A 1 183 ? 3.318 6.393 -9.857 1.00 96.25 183 TYR A C 1
ATOM 1454 O O . TYR A 1 183 ? 3.838 5.696 -8.982 1.00 96.25 183 TYR A O 1
ATOM 1462 N N . VAL A 1 184 ? 3.941 6.728 -10.981 1.00 98.12 184 VAL A N 1
ATOM 1463 C CA . VAL A 1 184 ? 5.321 6.364 -11.296 1.00 98.12 184 VAL A CA 1
ATOM 1464 C C . VAL A 1 184 ? 5.996 7.608 -11.851 1.00 98.12 184 VAL A C 1
ATOM 1466 O O . VAL A 1 184 ? 5.524 8.154 -12.848 1.00 98.12 184 VAL A O 1
ATOM 1469 N N . ASN A 1 185 ? 7.087 8.052 -11.227 1.00 98.06 185 ASN A N 1
ATOM 1470 C CA . ASN A 1 185 ? 8.003 8.973 -11.900 1.00 98.06 185 ASN A CA 1
ATOM 1471 C C . ASN A 1 185 ? 9.016 8.142 -12.686 1.00 98.06 185 ASN A C 1
ATOM 1473 O O . ASN A 1 185 ? 9.435 7.084 -12.230 1.00 98.06 185 ASN A O 1
ATOM 1477 N N . PHE A 1 186 ? 9.436 8.609 -13.849 1.00 98.12 186 PHE A N 1
ATOM 1478 C CA . PHE A 1 186 ? 10.493 7.964 -14.620 1.00 98.12 186 PHE A CA 1
ATOM 1479 C C . PHE A 1 186 ? 11.274 9.021 -15.392 1.00 98.12 186 PHE A C 1
ATOM 1481 O O . PHE A 1 186 ? 10.781 10.129 -15.627 1.00 98.12 186 PHE A O 1
ATOM 1488 N N . SER A 1 187 ? 12.520 8.703 -15.729 1.00 97.56 187 SER A N 1
ATOM 1489 C CA . SER A 1 187 ? 13.406 9.647 -16.405 1.00 97.56 187 SER A CA 1
ATOM 1490 C C . SER A 1 187 ? 12.872 10.049 -17.780 1.00 97.56 187 SER A C 1
ATOM 1492 O O . SER A 1 187 ? 12.316 9.236 -18.517 1.00 97.56 187 SER A O 1
ATOM 1494 N N . ASN A 1 188 ? 13.094 11.313 -18.151 1.00 97.19 188 ASN A N 1
ATOM 1495 C CA . ASN A 1 188 ? 12.887 11.789 -19.516 1.00 97.19 188 ASN A CA 1
ATOM 1496 C C . ASN A 1 188 ? 14.250 11.903 -20.227 1.00 97.19 188 ASN A C 1
ATOM 1498 O O . ASN A 1 188 ? 14.999 12.840 -19.922 1.00 97.19 188 ASN A O 1
ATOM 1502 N N . PRO A 1 189 ? 14.569 11.014 -21.192 1.00 96.25 189 PRO A N 1
ATOM 1503 C CA . PRO A 1 189 ? 15.866 10.995 -21.872 1.00 96.25 189 PRO A CA 1
ATOM 1504 C C . PRO A 1 189 ? 16.211 12.290 -22.618 1.00 96.25 189 PRO A C 1
ATOM 1506 O O . PRO A 1 189 ? 17.381 12.549 -22.884 1.00 96.25 189 PRO A O 1
ATOM 1509 N N . ALA A 1 190 ? 15.220 13.130 -22.944 1.00 97.00 190 ALA A N 1
ATOM 1510 C CA . ALA A 1 190 ? 15.464 14.425 -23.579 1.00 97.00 190 ALA A CA 1
ATOM 1511 C C . ALA A 1 190 ? 16.109 15.455 -22.631 1.00 97.00 190 ALA A C 1
ATOM 1513 O O . ALA A 1 190 ? 16.707 16.422 -23.099 1.00 97.00 190 ALA A O 1
ATOM 1514 N N . PHE A 1 191 ? 15.987 15.268 -21.312 1.00 97.00 191 PHE A N 1
ATOM 1515 C CA . PHE A 1 191 ? 16.433 16.239 -20.304 1.00 97.00 191 PHE A CA 1
ATOM 1516 C C . PHE A 1 191 ? 17.361 15.652 -19.238 1.00 97.00 191 PHE A C 1
ATOM 1518 O O . PHE A 1 191 ? 17.992 16.408 -18.500 1.00 97.00 191 PHE A O 1
ATOM 1525 N N . GLN A 1 192 ? 17.426 14.328 -19.110 1.00 95.00 192 GLN A N 1
ATOM 1526 C CA . GLN A 1 192 ? 18.149 13.648 -18.040 1.00 95.00 192 GLN A CA 1
ATOM 1527 C C . GLN A 1 192 ? 19.031 12.545 -18.618 1.00 95.00 192 GLN A C 1
ATOM 1529 O O . GLN A 1 192 ? 18.590 11.760 -19.451 1.00 95.00 192 GLN A O 1
ATOM 1534 N N . THR A 1 193 ? 20.280 12.484 -18.154 1.00 92.88 193 THR A N 1
ATOM 1535 C CA . THR A 1 193 ? 21.236 11.435 -18.537 1.00 92.88 193 THR A CA 1
ATOM 1536 C C . THR A 1 193 ? 21.045 10.156 -17.730 1.00 92.88 193 THR A C 1
ATOM 1538 O O . THR A 1 193 ? 21.266 9.070 -18.252 1.00 92.88 193 THR A O 1
ATOM 1541 N N . SER A 1 194 ? 20.650 10.276 -16.462 1.00 94.62 194 SER A N 1
ATOM 1542 C CA . SER A 1 194 ? 20.402 9.125 -15.594 1.00 94.62 194 SER A CA 1
ATOM 1543 C C . SER A 1 194 ? 19.034 8.516 -15.885 1.00 94.62 194 SER A C 1
ATOM 1545 O O . SER A 1 194 ? 18.017 9.211 -15.810 1.00 94.62 194 SER A O 1
ATOM 1547 N N . SER A 1 195 ? 19.010 7.215 -16.170 1.00 97.19 195 SER A N 1
ATOM 1548 C CA . SER A 1 195 ? 17.774 6.451 -16.307 1.00 97.19 195 SER A CA 1
ATOM 1549 C C . SER A 1 195 ? 17.255 6.035 -14.928 1.00 97.19 195 SER A C 1
ATOM 1551 O O . SER A 1 195 ? 18.034 5.549 -14.106 1.00 97.19 195 SER A O 1
ATOM 1553 N N . TYR A 1 196 ? 15.967 6.260 -14.648 1.00 98.19 196 TYR A N 1
ATOM 1554 C CA . TYR A 1 196 ? 15.338 5.748 -13.429 1.00 98.19 196 TYR A CA 1
ATOM 1555 C C . TYR A 1 196 ? 13.845 5.464 -13.603 1.00 98.19 196 TYR A C 1
ATOM 1557 O O . TYR A 1 196 ? 13.170 6.060 -14.450 1.00 98.19 196 TYR A O 1
ATOM 1565 N N . ILE A 1 197 ? 13.326 4.615 -12.714 1.00 98.56 197 ILE A N 1
ATOM 1566 C CA . ILE A 1 197 ? 11.899 4.389 -12.480 1.00 98.56 197 ILE A CA 1
ATOM 1567 C C . ILE A 1 197 ? 11.653 4.489 -10.978 1.00 98.56 197 ILE A C 1
ATOM 1569 O O . ILE A 1 197 ? 12.315 3.829 -10.184 1.00 98.56 197 ILE A O 1
ATOM 1573 N N . GLN A 1 198 ? 10.685 5.303 -10.585 1.00 98.50 198 GLN A N 1
ATOM 1574 C CA . GLN A 1 198 ? 10.328 5.556 -9.198 1.00 98.50 198 GLN A CA 1
ATOM 1575 C C . GLN A 1 198 ? 8.842 5.232 -8.979 1.00 98.50 198 GLN A C 1
ATOM 1577 O O . GLN A 1 198 ? 7.994 6.131 -9.060 1.00 98.50 198 GLN A O 1
ATOM 1582 N N . PRO A 1 199 ? 8.490 3.950 -8.765 1.00 98.19 199 PRO A N 1
ATOM 1583 C CA . PRO A 1 199 ? 7.123 3.558 -8.464 1.00 98.19 199 PRO A CA 1
ATOM 1584 C C . PRO A 1 199 ? 6.764 3.950 -7.030 1.00 98.19 199 PRO A C 1
ATOM 1586 O O . PRO A 1 199 ? 7.550 3.761 -6.098 1.00 98.19 199 PRO A O 1
ATOM 1589 N N . ILE A 1 200 ? 5.561 4.493 -6.852 1.00 97.75 200 ILE A N 1
ATOM 1590 C CA . ILE A 1 200 ? 5.074 4.935 -5.546 1.00 97.75 200 ILE A CA 1
ATOM 1591 C C . ILE A 1 200 ? 3.729 4.273 -5.273 1.00 97.75 200 ILE A C 1
ATOM 1593 O O . ILE A 1 200 ? 2.758 4.425 -6.025 1.00 97.75 200 ILE A O 1
ATOM 1597 N N . ALA A 1 201 ? 3.698 3.496 -4.195 1.00 95.81 201 ALA A N 1
ATOM 1598 C CA . ALA A 1 201 ? 2.493 2.888 -3.668 1.00 95.81 201 ALA A CA 1
ATOM 1599 C C . ALA A 1 201 ? 1.664 3.931 -2.912 1.00 95.81 201 ALA A C 1
ATOM 1601 O O . ALA A 1 201 ? 2.180 4.919 -2.385 1.00 95.81 201 ALA A O 1
ATOM 1602 N N . GLY A 1 202 ? 0.355 3.698 -2.881 1.00 87.56 202 GLY A N 1
ATOM 1603 C CA . GLY A 1 202 ? -0.573 4.501 -2.093 1.00 87.56 202 GLY A CA 1
ATOM 1604 C C . GLY A 1 202 ? -0.478 4.177 -0.614 1.00 87.56 202 GLY A C 1
ATOM 1605 O O . GLY A 1 202 ? 0.598 3.915 -0.083 1.00 87.56 202 GLY A O 1
ATOM 1606 N N . THR A 1 203 ? -1.632 4.171 0.040 1.00 93.25 203 THR A N 1
ATOM 1607 C CA . THR A 1 203 ? -1.714 3.715 1.419 1.00 93.25 203 THR A CA 1
ATOM 1608 C C . THR A 1 203 ? -1.409 2.217 1.498 1.00 93.25 203 THR A C 1
ATOM 1610 O O . THR A 1 203 ? -1.996 1.414 0.772 1.00 93.25 203 THR A O 1
ATOM 1613 N N . VAL A 1 204 ? -0.484 1.840 2.379 1.00 96.31 204 VAL A N 1
ATOM 1614 C CA . VAL A 1 204 ? -0.054 0.458 2.627 1.00 96.31 204 VAL A CA 1
ATOM 1615 C C . VAL A 1 204 ? 0.031 0.172 4.123 1.00 96.31 204 VAL A C 1
ATOM 1617 O O . VAL A 1 204 ? 0.111 1.094 4.937 1.00 96.31 204 VAL A O 1
ATOM 1620 N N . LEU A 1 205 ? 0.027 -1.110 4.495 1.00 94.69 205 LEU A N 1
ATOM 1621 C CA . LEU A 1 205 ? 0.330 -1.538 5.863 1.00 94.69 205 LEU A CA 1
ATOM 1622 C C . LEU A 1 205 ? 1.837 -1.634 6.074 1.00 94.69 205 LEU A C 1
ATOM 1624 O O . LEU A 1 205 ? 2.536 -2.294 5.307 1.00 94.69 205 LEU A O 1
ATOM 1628 N N . MET A 1 206 ? 2.309 -1.025 7.158 1.00 92.62 206 MET A N 1
ATOM 1629 C CA . MET A 1 206 ? 3.693 -1.099 7.613 1.00 92.62 206 MET A CA 1
ATOM 1630 C C . MET A 1 206 ? 3.764 -1.774 8.987 1.00 92.62 206 MET A C 1
ATOM 1632 O O . MET A 1 206 ? 3.025 -1.360 9.884 1.00 92.62 206 MET A O 1
ATOM 1636 N N . PRO A 1 207 ? 4.635 -2.781 9.188 1.00 91.38 207 PRO A N 1
ATOM 1637 C CA . PRO A 1 207 ? 4.851 -3.372 10.503 1.00 91.38 207 PRO A CA 1
ATOM 1638 C C . PRO A 1 207 ? 5.664 -2.418 11.390 1.00 91.38 207 PRO A C 1
ATOM 1640 O O . PRO A 1 207 ? 6.726 -1.937 10.992 1.00 91.38 207 PRO A O 1
ATOM 1643 N N . VAL A 1 208 ? 5.169 -2.150 12.600 1.00 85.38 208 VAL A N 1
ATOM 1644 C CA . VAL A 1 208 ? 5.840 -1.346 13.633 1.00 85.38 208 VAL A CA 1
ATOM 1645 C C . VAL A 1 208 ? 5.657 -2.037 14.983 1.00 85.38 208 VAL A C 1
ATOM 1647 O O . VAL A 1 208 ? 4.581 -1.987 15.581 1.00 85.38 208 VAL A O 1
ATOM 1650 N N . GLY A 1 209 ? 6.720 -2.684 15.469 1.00 84.19 209 GLY A N 1
ATOM 1651 C CA . GLY A 1 209 ? 6.632 -3.557 16.642 1.00 84.19 209 GLY A CA 1
ATOM 1652 C C . GLY A 1 209 ? 5.626 -4.686 16.400 1.00 84.19 209 GLY A C 1
ATOM 1653 O O . GLY A 1 209 ? 5.667 -5.327 15.355 1.00 84.19 209 GLY A O 1
ATOM 1654 N N . ASP A 1 210 ? 4.693 -4.870 17.334 1.00 82.50 210 ASP A N 1
ATOM 1655 C CA . ASP A 1 210 ? 3.646 -5.902 17.266 1.00 82.50 210 ASP A CA 1
ATOM 1656 C C . ASP A 1 210 ? 2.344 -5.423 16.584 1.00 82.50 210 ASP A C 1
ATOM 1658 O O . ASP A 1 210 ? 1.306 -6.077 16.684 1.00 82.50 210 ASP A O 1
ATOM 1662 N N . SER A 1 211 ? 2.359 -4.256 15.929 1.00 85.38 211 SER A N 1
ATOM 1663 C CA . SER A 1 211 ? 1.183 -3.653 15.287 1.00 85.38 211 SER A CA 1
ATOM 1664 C C . SER A 1 211 ? 1.474 -3.245 13.843 1.00 85.38 211 SER A C 1
ATOM 1666 O O . SER A 1 211 ? 2.620 -3.205 13.396 1.00 85.38 211 SER A O 1
ATOM 1668 N N . PHE A 1 212 ? 0.416 -2.887 13.117 1.00 91.00 212 PHE A N 1
ATOM 1669 C CA . PHE A 1 212 ? 0.513 -2.233 11.817 1.00 91.00 212 PHE A CA 1
ATOM 1670 C C . PHE A 1 212 ? 0.133 -0.759 11.902 1.00 91.00 212 PHE A C 1
ATOM 1672 O O . PHE A 1 212 ? -0.666 -0.364 12.756 1.00 91.00 212 PHE A O 1
ATOM 1679 N N . VAL A 1 213 ? 0.684 0.036 10.989 1.00 90.44 213 VAL A N 1
ATOM 1680 C CA . VAL A 1 213 ? 0.362 1.457 10.798 1.00 90.44 213 VAL A CA 1
ATOM 1681 C C . VAL A 1 213 ? 0.126 1.729 9.308 1.00 90.44 213 VAL A C 1
ATOM 1683 O O . VAL A 1 213 ? 0.706 1.028 8.473 1.00 90.44 213 VAL A O 1
ATOM 1686 N N . PRO A 1 214 ? -0.717 2.713 8.944 1.00 91.38 214 PRO A N 1
ATOM 1687 C CA . PRO A 1 214 ? -0.889 3.098 7.554 1.00 91.38 214 PRO A CA 1
ATOM 1688 C C . PRO A 1 214 ? 0.287 3.982 7.124 1.00 91.38 214 PRO A C 1
ATOM 1690 O O . PRO A 1 214 ? 0.615 4.963 7.791 1.00 91.38 214 PRO A O 1
ATOM 1693 N N . GLY A 1 215 ? 0.900 3.655 5.995 1.00 92.44 215 GLY A N 1
ATOM 1694 C CA . GLY A 1 215 ? 1.998 4.422 5.414 1.00 92.44 215 GLY A CA 1
ATOM 1695 C C . GLY A 1 215 ? 1.922 4.469 3.895 1.00 92.44 215 GLY A C 1
ATOM 1696 O O . GLY A 1 215 ? 0.910 4.104 3.308 1.00 92.44 215 GLY A O 1
ATOM 1697 N N . SER A 1 216 ? 3.000 4.900 3.261 1.00 95.00 216 SER A N 1
ATOM 1698 C CA . SER A 1 216 ? 3.253 4.771 1.830 1.00 95.00 216 SER A CA 1
ATOM 1699 C C . SER A 1 216 ? 4.633 4.171 1.604 1.00 95.00 216 SER A C 1
ATOM 1701 O O . SER A 1 216 ? 5.495 4.222 2.482 1.00 95.00 216 SER A O 1
ATOM 1703 N N . ILE A 1 217 ? 4.841 3.592 0.425 1.00 97.31 217 ILE A N 1
ATOM 1704 C CA . ILE A 1 217 ? 6.137 3.064 -0.002 1.00 97.31 217 ILE A CA 1
ATOM 1705 C C . ILE A 1 217 ? 6.530 3.752 -1.298 1.00 97.31 217 ILE A C 1
ATOM 1707 O O . ILE A 1 217 ? 5.752 3.793 -2.253 1.00 97.31 217 ILE A O 1
ATOM 1711 N N . ALA A 1 218 ? 7.751 4.266 -1.333 1.00 98.00 218 ALA A N 1
ATOM 1712 C CA . ALA A 1 218 ? 8.392 4.749 -2.538 1.00 98.00 218 ALA A CA 1
ATOM 1713 C C . ALA A 1 218 ? 9.615 3.884 -2.826 1.00 98.00 218 ALA A C 1
ATOM 1715 O O . ALA A 1 218 ? 10.378 3.532 -1.924 1.00 98.00 218 ALA A O 1
ATOM 1716 N N . CYS A 1 219 ? 9.815 3.552 -4.095 1.00 98.50 219 CYS A N 1
ATOM 1717 C CA . CYS A 1 219 ? 11.050 2.928 -4.544 1.00 98.50 219 CYS A CA 1
ATOM 1718 C C . CYS A 1 219 ? 11.679 3.772 -5.644 1.00 98.50 219 CYS A C 1
ATOM 1720 O O . CYS A 1 219 ? 10.975 4.504 -6.328 1.00 98.50 219 CYS A O 1
ATOM 1722 N N . SER A 1 220 ? 12.987 3.650 -5.832 1.00 98.31 220 SER A N 1
ATOM 1723 C CA . SER A 1 220 ? 13.715 4.169 -6.990 1.00 98.31 220 SER A CA 1
ATOM 1724 C C . SER A 1 220 ? 14.597 3.052 -7.527 1.00 98.31 220 SER A C 1
ATOM 1726 O O . SER A 1 220 ? 15.289 2.415 -6.741 1.00 98.31 220 SER A O 1
ATOM 1728 N N . LEU A 1 221 ? 14.541 2.800 -8.829 1.00 98.31 221 LEU A N 1
ATOM 1729 C CA . LEU A 1 221 ? 15.306 1.792 -9.561 1.00 98.31 221 LEU A CA 1
ATOM 1730 C C . LEU A 1 221 ? 16.107 2.500 -10.654 1.00 98.31 221 LEU A C 1
ATOM 1732 O O . LEU A 1 221 ? 15.586 3.442 -11.258 1.00 98.31 221 LEU A O 1
ATOM 1736 N N . ASN A 1 222 ? 17.320 2.038 -10.953 1.00 97.75 222 ASN A N 1
ATOM 1737 C CA . ASN A 1 222 ? 18.101 2.525 -12.092 1.00 97.75 222 ASN A CA 1
ATOM 1738 C C . ASN A 1 222 ? 18.532 1.395 -13.045 1.00 97.75 222 ASN A C 1
ATOM 1740 O O . ASN A 1 222 ? 18.411 0.209 -12.741 1.00 97.75 222 ASN A O 1
ATOM 1744 N N . ASP A 1 223 ? 19.082 1.795 -14.189 1.00 96.31 223 ASP A N 1
ATOM 1745 C CA . ASP A 1 223 ? 19.607 0.922 -15.250 1.00 96.31 223 ASP A CA 1
ATOM 1746 C C . ASP A 1 223 ? 20.840 0.095 -14.848 1.00 96.31 223 ASP A C 1
ATOM 1748 O O . ASP A 1 223 ? 21.254 -0.814 -15.565 1.00 96.31 223 ASP A O 1
ATOM 1752 N N . LYS A 1 224 ? 21.438 0.381 -13.690 1.00 96.56 224 LYS A N 1
ATOM 1753 C CA . LYS A 1 224 ? 22.582 -0.359 -13.136 1.00 96.56 224 LYS A CA 1
ATOM 1754 C C . LYS A 1 224 ? 22.158 -1.452 -12.161 1.00 96.56 224 LYS A C 1
ATOM 1756 O O . LYS A 1 224 ? 23.013 -2.195 -11.683 1.00 96.56 224 LYS A O 1
ATOM 1761 N N . GLY A 1 225 ? 20.861 -1.553 -11.873 1.00 94.38 225 GLY A N 1
ATOM 1762 C CA . GLY A 1 225 ? 20.316 -2.476 -10.886 1.00 94.38 225 GLY A CA 1
ATOM 1763 C C . GLY A 1 225 ? 20.431 -1.988 -9.441 1.00 94.38 225 GLY A C 1
ATOM 1764 O O . GLY A 1 225 ? 20.187 -2.780 -8.534 1.00 94.38 225 GLY A O 1
ATOM 1765 N N . ASP A 1 226 ? 20.777 -0.716 -9.205 1.00 97.25 226 ASP A N 1
ATOM 1766 C CA . ASP A 1 226 ? 20.684 -0.131 -7.867 1.00 97.25 226 ASP A CA 1
ATOM 1767 C C . ASP A 1 226 ? 19.227 0.212 -7.549 1.00 97.25 226 ASP A C 1
ATOM 1769 O O . ASP A 1 226 ? 18.462 0.657 -8.417 1.00 97.25 226 ASP A O 1
ATOM 1773 N N . HIS A 1 227 ? 18.866 0.095 -6.271 1.00 98.06 227 HIS A N 1
ATOM 1774 C CA . HIS A 1 227 ? 17.557 0.515 -5.800 1.00 98.06 227 HIS A CA 1
ATOM 1775 C C . HIS A 1 227 ? 17.575 1.160 -4.416 1.00 98.06 227 HIS A C 1
ATOM 1777 O O . HIS A 1 227 ? 18.411 0.867 -3.563 1.00 98.06 227 HIS A O 1
ATOM 1783 N N . ILE A 1 228 ? 16.595 2.034 -4.200 1.00 98.31 228 ILE A N 1
ATOM 1784 C CA . ILE A 1 228 ? 16.264 2.653 -2.915 1.00 98.31 228 ILE A CA 1
ATOM 1785 C C . ILE A 1 228 ? 14.820 2.285 -2.595 1.00 98.31 228 ILE A C 1
ATOM 1787 O O . ILE A 1 228 ? 13.968 2.325 -3.482 1.00 98.31 228 ILE A O 1
ATOM 1791 N N . ILE A 1 229 ? 14.543 1.936 -1.340 1.00 98.44 229 ILE A N 1
ATOM 1792 C CA . ILE A 1 229 ? 13.194 1.656 -0.847 1.00 98.44 229 ILE A CA 1
ATOM 1793 C C . ILE A 1 229 ? 13.009 2.444 0.446 1.00 98.44 229 ILE A C 1
ATOM 1795 O O . ILE A 1 229 ? 13.803 2.316 1.379 1.00 98.44 229 ILE 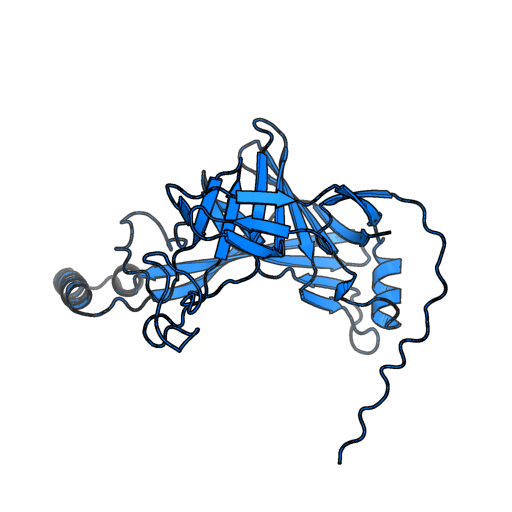A O 1
ATOM 1799 N N . GLU A 1 230 ? 11.955 3.248 0.505 1.00 97.62 230 GLU A N 1
ATOM 1800 C CA . GLU A 1 230 ? 11.603 4.040 1.677 1.00 97.62 230 GLU A CA 1
ATOM 1801 C C . GLU A 1 230 ? 10.121 3.867 1.989 1.00 97.62 230 GLU A C 1
ATOM 1803 O O . GLU A 1 230 ? 9.267 3.957 1.104 1.00 97.62 230 GLU A O 1
ATOM 1808 N N . ALA A 1 231 ? 9.818 3.645 3.265 1.00 94.75 231 ALA A N 1
ATOM 1809 C CA . ALA A 1 231 ? 8.477 3.832 3.785 1.00 94.75 231 ALA A CA 1
ATOM 1810 C C . ALA A 1 231 ? 8.330 5.235 4.358 1.00 94.75 231 ALA A C 1
ATOM 1812 O O . ALA A 1 231 ? 9.244 5.756 4.995 1.00 94.75 231 ALA A O 1
ATOM 1813 N N . SER A 1 232 ? 7.148 5.810 4.196 1.00 91.69 232 SER A N 1
ATOM 1814 C CA . SER A 1 232 ? 6.724 6.996 4.925 1.00 91.69 232 SER A CA 1
ATOM 1815 C C . SER A 1 232 ? 5.485 6.660 5.734 1.00 91.69 232 SER A C 1
ATOM 1817 O O . SER A 1 232 ? 4.577 5.992 5.248 1.00 91.69 232 SER A O 1
ATOM 1819 N N . SER A 1 233 ? 5.415 7.122 6.972 1.00 87.50 233 SER A N 1
ATOM 1820 C CA . SER A 1 233 ? 4.184 7.067 7.752 1.00 87.50 233 SER A CA 1
ATOM 1821 C C . SER A 1 233 ? 3.996 8.375 8.490 1.00 87.50 233 SER A C 1
ATOM 1823 O O . SER A 1 233 ? 4.949 8.962 9.007 1.00 87.50 233 SER A O 1
ATOM 1825 N N . ARG A 1 234 ? 2.744 8.820 8.587 1.00 80.00 234 ARG A N 1
ATOM 1826 C CA . ARG A 1 234 ? 2.414 10.003 9.378 1.00 80.00 234 ARG A CA 1
ATOM 1827 C C . ARG A 1 234 ? 2.556 9.670 10.855 1.00 80.00 234 ARG A C 1
ATOM 1829 O O . ARG A 1 234 ? 1.894 8.763 11.358 1.00 80.00 234 ARG A O 1
ATOM 1836 N N . VAL A 1 235 ? 3.399 10.429 11.541 1.00 74.62 235 VAL A N 1
ATOM 1837 C CA . VAL A 1 235 ? 3.485 10.430 13.000 1.00 74.62 235 VAL A CA 1
ATOM 1838 C C . VAL A 1 235 ? 2.858 11.701 13.541 1.00 74.62 235 VAL A C 1
ATOM 1840 O O . VAL A 1 235 ? 2.994 12.785 12.965 1.00 74.62 235 VAL A O 1
ATOM 1843 N N . PHE A 1 236 ? 2.178 11.564 14.671 1.00 69.94 236 PHE A N 1
ATOM 1844 C CA . PHE A 1 236 ? 1.604 12.686 15.391 1.00 69.94 236 PHE A CA 1
ATOM 1845 C C . PHE A 1 236 ? 2.557 13.082 16.499 1.00 69.94 236 PHE A C 1
ATOM 1847 O O . PHE A 1 236 ? 2.997 12.257 17.301 1.00 69.94 236 PHE A O 1
ATOM 1854 N N . ARG A 1 237 ? 2.909 14.365 16.516 1.00 67.56 237 ARG A N 1
ATOM 1855 C CA . ARG A 1 237 ? 3.705 14.949 17.587 1.00 67.56 237 ARG A CA 1
ATOM 1856 C C . ARG A 1 237 ? 2.821 15.842 18.421 1.00 67.56 237 ARG A C 1
ATOM 1858 O O . ARG A 1 237 ? 2.118 16.701 17.890 1.00 67.56 237 ARG A O 1
ATOM 1865 N N . ASP A 1 238 ? 2.904 15.654 19.728 1.00 68.50 238 ASP A N 1
ATOM 1866 C CA . ASP A 1 238 ? 2.415 16.658 20.648 1.00 68.50 238 ASP A CA 1
ATOM 1867 C C . ASP A 1 238 ? 3.294 17.907 20.538 1.00 68.50 238 ASP A C 1
ATOM 1869 O O . ASP A 1 238 ? 4.490 17.887 20.843 1.00 68.50 238 ASP A O 1
ATOM 1873 N N . MET A 1 239 ? 2.679 18.996 20.090 1.00 69.88 239 MET A N 1
ATOM 1874 C CA . MET A 1 239 ? 3.340 20.279 19.920 1.00 69.88 239 MET A CA 1
ATOM 1875 C C . MET A 1 239 ? 3.887 20.870 21.214 1.00 69.88 239 MET A C 1
ATOM 1877 O O . MET A 1 239 ? 4.934 21.518 21.184 1.00 69.88 239 MET A O 1
ATOM 1881 N N . ALA A 1 240 ? 3.208 20.656 22.339 1.00 74.44 240 ALA A N 1
ATOM 1882 C CA . ALA A 1 240 ? 3.637 21.168 23.631 1.00 74.44 240 ALA A CA 1
ATOM 1883 C C . ALA A 1 240 ? 4.934 20.481 24.074 1.00 74.44 240 ALA A C 1
ATOM 1885 O O . ALA A 1 240 ? 5.933 21.150 24.344 1.00 74.44 240 ALA A O 1
ATOM 1886 N N . GLU A 1 241 ? 4.952 19.148 24.064 1.00 75.19 241 GLU A N 1
ATOM 1887 C CA . GLU A 1 241 ? 6.139 18.372 24.425 1.00 75.19 241 GLU A CA 1
ATOM 1888 C C . GLU A 1 241 ? 7.284 18.558 23.424 1.00 75.19 241 GLU A C 1
ATOM 1890 O O . GLU A 1 241 ? 8.436 18.714 23.834 1.00 75.19 241 GLU A O 1
ATOM 1895 N N . TRP A 1 242 ? 6.997 18.625 22.119 1.00 74.69 242 TRP A N 1
ATOM 1896 C CA . TRP A 1 242 ? 8.017 18.935 21.114 1.00 74.69 242 TRP A CA 1
ATOM 1897 C C . TRP A 1 242 ? 8.671 20.292 21.385 1.00 74.69 242 TRP A C 1
ATOM 1899 O O . TRP A 1 242 ? 9.898 20.391 21.428 1.00 74.69 242 TRP A O 1
ATOM 1909 N N . ARG A 1 243 ? 7.863 21.325 21.649 1.00 76.06 243 ARG A N 1
ATOM 1910 C CA . ARG A 1 243 ? 8.353 22.668 21.965 1.00 76.06 243 ARG A CA 1
ATOM 1911 C C . ARG A 1 243 ? 9.198 22.680 23.238 1.00 76.06 243 ARG A C 1
ATOM 1913 O O . ARG A 1 243 ? 10.266 23.283 23.248 1.00 76.06 243 ARG A O 1
ATOM 1920 N N . ILE A 1 244 ? 8.764 21.978 24.287 1.00 80.88 244 ILE A N 1
ATOM 1921 C CA . ILE A 1 244 ? 9.528 21.841 25.535 1.00 80.88 244 ILE A CA 1
ATOM 1922 C C . ILE A 1 244 ? 10.897 21.195 25.276 1.00 80.88 244 ILE A C 1
ATOM 1924 O O . ILE A 1 244 ? 11.898 21.671 25.813 1.00 80.88 244 ILE A O 1
ATOM 1928 N N . ARG A 1 245 ? 10.964 20.142 24.448 1.00 79.50 245 ARG A N 1
ATOM 1929 C CA . ARG A 1 245 ? 12.231 19.477 24.095 1.00 79.50 245 ARG A CA 1
ATOM 1930 C C . ARG A 1 245 ? 13.152 20.384 23.274 1.00 79.50 245 ARG A C 1
ATOM 1932 O O . ARG A 1 245 ? 14.343 20.441 23.566 1.00 79.50 245 ARG A O 1
ATOM 1939 N N . GLN A 1 246 ? 12.615 21.074 22.267 1.00 80.00 246 GLN A N 1
ATOM 1940 C CA . GLN A 1 246 ? 13.403 21.894 21.338 1.00 80.00 246 GLN A CA 1
ATOM 1941 C C . GLN A 1 246 ? 13.870 23.216 21.951 1.00 80.00 246 GLN A C 1
ATOM 1943 O O . GLN A 1 246 ? 15.036 23.576 21.824 1.00 80.00 246 GLN A O 1
ATOM 1948 N N . GLU A 1 247 ? 12.978 23.941 22.628 1.00 86.94 247 GLU A N 1
ATOM 1949 C CA . GLU A 1 247 ? 13.290 25.257 23.201 1.00 86.94 247 GLU A CA 1
ATOM 1950 C C . GLU A 1 247 ? 13.955 25.152 24.580 1.00 86.94 247 GLU A C 1
ATOM 1952 O O . GLU A 1 247 ? 14.511 26.134 25.066 1.00 86.94 247 GLU A O 1
ATOM 1957 N N . GLN A 1 248 ? 13.877 23.980 25.227 1.00 85.75 248 GLN A N 1
ATOM 1958 C CA . GLN A 1 248 ? 14.343 23.729 26.595 1.00 85.75 248 GLN A CA 1
ATOM 1959 C C . GLN A 1 248 ? 13.994 24.868 27.573 1.00 85.75 248 GLN A C 1
ATOM 1961 O O . GLN A 1 248 ? 14.868 25.355 28.297 1.00 85.75 248 GLN A O 1
ATOM 1966 N N . PRO A 1 249 ? 12.726 25.318 27.632 1.00 90.12 249 PRO A N 1
ATOM 1967 C CA . PRO A 1 249 ? 12.387 26.510 28.386 1.00 90.12 249 PRO A CA 1
ATOM 1968 C C . PRO A 1 249 ? 12.530 26.257 29.899 1.00 90.12 249 PRO A C 1
ATOM 1970 O O . PRO A 1 249 ? 12.514 25.097 30.335 1.00 90.12 249 PRO A O 1
ATOM 1973 N N . PRO A 1 250 ? 12.639 27.318 30.724 1.00 92.69 250 PRO A N 1
ATOM 1974 C CA . PRO A 1 250 ? 12.661 27.193 32.180 1.00 92.69 250 PRO A CA 1
ATOM 1975 C C . PRO A 1 250 ? 11.442 26.429 32.714 1.00 92.69 250 PRO A C 1
ATOM 1977 O O . PRO A 1 250 ? 10.365 26.479 32.121 1.00 92.69 250 PRO A O 1
ATOM 1980 N N . GLU A 1 251 ? 11.574 25.775 33.870 1.00 91.25 251 GLU A N 1
ATOM 1981 C CA . GLU A 1 251 ? 10.546 24.870 34.419 1.00 91.25 251 GLU A CA 1
ATOM 1982 C C . GLU A 1 251 ? 9.159 25.520 34.560 1.00 91.25 251 GLU A C 1
ATOM 1984 O O . GLU A 1 251 ? 8.139 24.909 34.247 1.00 91.25 251 GLU A O 1
ATOM 1989 N N . VAL A 1 252 ? 9.117 26.800 34.941 1.00 90.69 252 VAL A N 1
ATOM 1990 C CA . VAL A 1 252 ? 7.869 27.575 35.025 1.00 90.69 252 VAL A CA 1
ATOM 1991 C C . VAL A 1 252 ? 7.173 27.658 33.663 1.00 90.69 252 VAL A C 1
ATOM 1993 O O . VAL A 1 252 ? 5.964 27.469 33.576 1.00 90.69 252 VAL A O 1
ATOM 1996 N N . ALA A 1 253 ? 7.930 27.889 32.590 1.00 87.06 253 ALA A N 1
ATOM 1997 C CA . ALA A 1 253 ? 7.393 27.941 31.236 1.00 87.06 253 ALA A CA 1
ATOM 1998 C C . ALA A 1 253 ? 6.982 26.549 30.727 1.00 87.06 253 ALA A C 1
ATOM 2000 O O . ALA A 1 253 ? 5.950 26.442 30.070 1.00 87.06 253 ALA A O 1
ATOM 2001 N N . ARG A 1 254 ? 7.711 25.477 31.081 1.00 87.00 254 ARG A N 1
ATOM 2002 C CA . ARG A 1 254 ? 7.295 24.092 30.774 1.00 87.00 254 ARG A CA 1
ATOM 2003 C C . ARG A 1 254 ? 5.942 23.762 31.392 1.00 87.00 254 ARG A C 1
ATOM 2005 O O . ARG A 1 254 ? 5.069 23.235 30.707 1.00 87.00 254 ARG A O 1
ATOM 2012 N N . LYS A 1 255 ? 5.762 24.107 32.670 1.00 87.06 255 LYS A N 1
ATOM 2013 C CA . LYS A 1 255 ? 4.495 23.915 33.376 1.00 87.06 255 LYS A CA 1
ATOM 2014 C C . LYS A 1 255 ? 3.365 24.690 32.699 1.00 87.06 255 LYS A C 1
ATOM 2016 O O . LYS A 1 255 ? 2.353 24.090 32.366 1.00 87.06 255 LYS A O 1
ATOM 2021 N N . SER A 1 256 ? 3.570 25.973 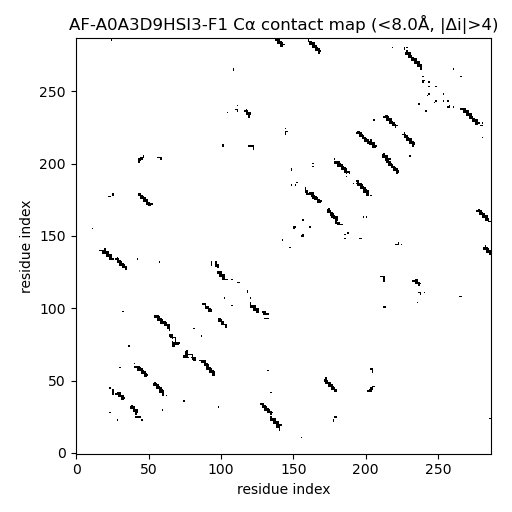32.399 1.00 85.75 256 SER A N 1
ATOM 2022 C CA . SER A 1 256 ? 2.565 26.783 31.699 1.00 85.75 256 SER A CA 1
ATOM 2023 C C . SER A 1 256 ? 2.189 26.216 30.326 1.00 85.75 256 SER A C 1
ATOM 2025 O O . SER A 1 256 ? 1.017 26.232 29.966 1.00 85.75 256 SER A O 1
ATOM 2027 N N . ILE A 1 257 ? 3.156 25.698 29.559 1.00 83.12 257 ILE A N 1
ATOM 2028 C CA . ILE A 1 257 ? 2.898 25.056 28.260 1.00 83.12 257 ILE A CA 1
ATOM 2029 C C . ILE A 1 257 ? 1.983 23.831 28.429 1.00 83.12 257 ILE A C 1
ATOM 2031 O O . ILE A 1 257 ? 1.004 23.702 27.694 1.00 83.12 257 ILE A O 1
ATOM 2035 N N . ARG A 1 258 ? 2.253 22.972 29.421 1.00 83.69 258 ARG A N 1
ATOM 2036 C CA . ARG A 1 258 ? 1.425 21.790 29.730 1.00 83.69 258 ARG A CA 1
ATOM 2037 C C . ARG A 1 258 ? 0.038 22.161 30.254 1.00 83.69 258 ARG A C 1
ATOM 2039 O O . ARG A 1 258 ? -0.947 21.570 29.825 1.00 83.69 258 ARG A O 1
ATOM 2046 N N . ASP A 1 259 ? -0.058 23.158 31.131 1.00 82.50 259 ASP A N 1
ATOM 2047 C CA . ASP A 1 259 ? -1.336 23.624 31.685 1.00 82.50 259 ASP A CA 1
ATOM 2048 C C . ASP A 1 259 ? -2.246 24.181 30.571 1.00 82.50 259 ASP A C 1
ATOM 2050 O O . ASP A 1 259 ? -3.439 23.883 30.524 1.00 82.50 259 ASP A O 1
ATOM 2054 N N . VAL A 1 260 ? -1.680 24.932 29.617 1.00 80.38 260 VAL A N 1
ATOM 2055 C CA . VAL A 1 260 ? -2.404 25.417 28.427 1.00 80.38 260 VAL A CA 1
ATOM 2056 C C . VAL A 1 260 ? -2.860 24.257 27.538 1.00 80.38 260 VAL A C 1
ATOM 2058 O O . VAL A 1 260 ? -3.982 24.271 27.033 1.00 80.38 260 VAL A O 1
ATOM 2061 N N . GLN A 1 261 ? -2.022 23.238 27.358 1.00 74.62 261 GLN A N 1
ATOM 2062 C CA . GLN A 1 261 ? -2.366 22.061 26.565 1.00 74.62 261 GLN A CA 1
ATOM 2063 C C . GLN A 1 261 ? -3.543 21.267 27.157 1.00 74.62 261 GLN A C 1
ATOM 2065 O O . GLN A 1 261 ? -4.332 20.707 26.404 1.00 74.62 261 GLN A O 1
ATOM 2070 N N . GLN A 1 262 ? -3.704 21.236 28.483 1.00 70.56 262 GLN A N 1
ATOM 2071 C CA . GLN A 1 262 ? -4.824 20.536 29.129 1.00 70.56 262 GLN A CA 1
ATOM 2072 C C . GLN A 1 262 ? -6.190 21.174 28.843 1.00 70.56 262 GLN A C 1
ATOM 2074 O O . GLN A 1 262 ? -7.213 20.498 28.938 1.00 70.56 262 GLN A O 1
ATOM 2079 N N . VAL A 1 263 ? -6.218 22.468 28.515 1.00 73.44 263 VAL A N 1
ATOM 2080 C CA . VAL A 1 263 ? -7.458 23.229 28.290 1.00 73.44 263 VAL A CA 1
ATOM 2081 C C . VAL A 1 263 ? -7.691 23.591 26.824 1.00 73.44 263 VAL A C 1
ATOM 2083 O O . VAL A 1 263 ? -8.789 24.024 26.475 1.00 73.44 263 VAL A O 1
ATOM 2086 N N . MET A 1 264 ? -6.689 23.417 25.958 1.00 57.78 264 MET A N 1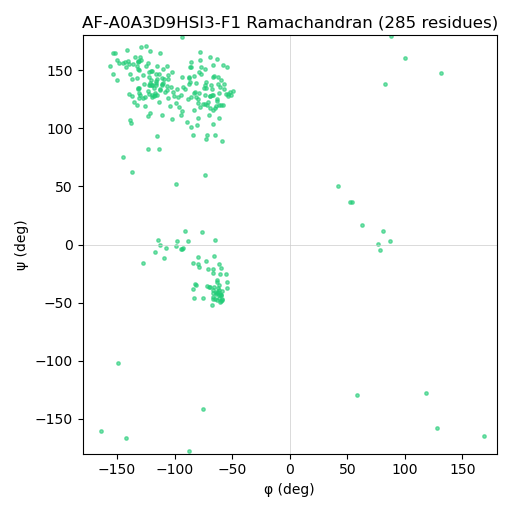
ATOM 2087 C CA . MET A 1 264 ? -6.806 23.645 24.518 1.00 57.78 264 MET A CA 1
ATOM 2088 C C . MET A 1 264 ? -6.863 22.322 23.743 1.00 57.78 264 MET A C 1
ATOM 2090 O O . MET A 1 264 ? -6.177 21.370 24.109 1.00 57.78 264 MET A O 1
ATOM 2094 N N . PRO A 1 265 ? -7.617 22.251 22.630 1.00 54.62 265 PRO A N 1
ATOM 2095 C CA . PRO A 1 265 ? -7.520 21.131 21.701 1.00 54.62 265 PRO A CA 1
ATOM 2096 C C . PRO A 1 265 ? -6.059 20.941 21.283 1.00 54.62 265 PRO A C 1
ATOM 2098 O O . PRO A 1 265 ? -5.396 21.898 20.878 1.00 54.62 265 PRO A O 1
ATOM 2101 N N . THR A 1 266 ? -5.537 19.724 21.410 1.00 54.31 266 THR A N 1
ATOM 2102 C CA . THR A 1 266 ? -4.152 19.434 21.038 1.00 54.31 266 THR A CA 1
ATOM 2103 C C . THR A 1 266 ? -3.985 19.635 19.531 1.00 54.31 266 THR A C 1
ATOM 2105 O O . THR A 1 266 ? -4.617 18.952 18.728 1.00 54.31 266 THR A O 1
ATOM 2108 N N . PHE A 1 267 ? -3.138 20.587 19.138 1.00 51.78 267 PHE A N 1
ATOM 2109 C CA . PHE A 1 267 ? -2.685 20.705 17.756 1.00 51.78 267 PHE A CA 1
ATOM 2110 C C . PHE A 1 267 ? -1.587 19.669 17.545 1.00 51.78 267 PHE A C 1
ATOM 2112 O O . PHE A 1 267 ? -0.490 19.814 18.081 1.00 51.78 267 PHE A O 1
ATOM 2119 N N . PHE A 1 268 ? -1.874 18.623 16.778 1.00 59.88 268 PHE A N 1
ATOM 2120 C CA . PHE A 1 268 ? -0.836 17.704 16.334 1.00 59.88 268 PHE A CA 1
ATOM 2121 C C . PHE A 1 268 ? -0.242 18.226 15.031 1.00 59.88 268 PHE A C 1
ATOM 2123 O O . PHE A 1 268 ? -0.965 18.442 14.057 1.00 59.88 268 PHE A O 1
ATOM 2130 N N . LEU A 1 269 ? 1.079 18.408 14.993 1.00 57.28 269 LEU A N 1
ATOM 2131 C CA . LEU A 1 269 ? 1.766 18.469 13.709 1.00 57.28 269 LEU A CA 1
ATOM 2132 C C . LEU A 1 269 ? 1.900 17.038 13.203 1.00 57.28 269 LEU A C 1
ATOM 2134 O O . LEU A 1 269 ? 2.545 16.202 13.841 1.00 57.28 269 LEU A O 1
ATOM 2138 N N . SER A 1 270 ? 1.283 16.763 12.057 1.00 65.62 270 SER A N 1
ATOM 2139 C CA . SER A 1 270 ? 1.620 15.581 11.280 1.00 65.62 270 SER A CA 1
ATOM 2140 C C . SER A 1 270 ? 2.993 15.804 10.660 1.00 65.62 270 SER A C 1
ATOM 2142 O O . SER A 1 270 ? 3.173 16.752 9.893 1.00 65.62 270 SER A O 1
ATOM 2144 N N . GLN A 1 271 ? 3.943 14.938 10.983 1.00 73.38 271 GLN A N 1
ATOM 2145 C CA . GLN A 1 271 ? 5.210 14.858 10.272 1.00 73.38 271 GLN A CA 1
ATOM 2146 C C . GLN A 1 271 ? 5.298 13.495 9.596 1.00 73.38 271 GLN A C 1
ATOM 2148 O O . GLN A 1 271 ? 4.889 12.487 10.171 1.00 73.38 271 GLN A O 1
ATOM 2153 N N . ASP A 1 272 ? 5.856 13.467 8.394 1.00 80.94 272 ASP A N 1
ATOM 2154 C CA . ASP A 1 272 ? 6.216 12.214 7.749 1.00 80.94 272 ASP A CA 1
ATOM 2155 C C . ASP A 1 272 ? 7.483 11.663 8.410 1.00 80.94 272 ASP A C 1
ATOM 2157 O O . ASP A 1 272 ? 8.525 12.323 8.473 1.00 80.94 272 ASP A O 1
ATOM 2161 N N . HIS A 1 273 ? 7.375 10.456 8.955 1.00 84.31 273 HIS A N 1
ATOM 2162 C CA . HIS A 1 273 ? 8.510 9.680 9.423 1.00 84.31 273 HIS A CA 1
ATOM 2163 C C . HIS A 1 273 ? 8.958 8.751 8.297 1.00 84.31 273 HIS A C 1
ATOM 2165 O O . HIS A 1 273 ? 8.201 7.869 7.889 1.00 84.31 273 HIS A O 1
ATOM 2171 N N . ILE A 1 274 ? 10.173 8.978 7.797 1.00 91.12 274 ILE A N 1
ATOM 2172 C CA . ILE A 1 274 ? 10.763 8.209 6.701 1.00 91.12 274 ILE A CA 1
ATOM 2173 C C . ILE A 1 274 ? 11.627 7.088 7.275 1.00 91.12 274 ILE A C 1
ATOM 2175 O O . ILE A 1 274 ? 12.494 7.336 8.114 1.00 91.12 274 ILE A O 1
ATOM 2179 N N . ILE A 1 275 ? 11.390 5.866 6.808 1.00 91.50 275 ILE A N 1
ATOM 2180 C CA . ILE A 1 275 ? 12.086 4.655 7.233 1.00 91.50 275 ILE A CA 1
ATOM 2181 C C . ILE A 1 275 ? 12.748 4.031 5.997 1.00 91.50 275 ILE A C 1
ATOM 2183 O O . ILE A 1 275 ? 12.031 3.556 5.110 1.00 91.50 275 ILE A O 1
ATOM 2187 N N . PRO A 1 276 ? 14.090 3.999 5.911 1.00 95.69 276 PRO A N 1
ATOM 2188 C CA . PRO A 1 276 ? 14.767 3.277 4.844 1.00 95.69 276 PRO A CA 1
ATOM 2189 C C . PRO A 1 276 ? 14.561 1.769 5.017 1.00 95.69 276 PRO A C 1
ATOM 2191 O O . PRO A 1 276 ? 14.669 1.237 6.124 1.00 95.69 276 PRO A O 1
ATOM 2194 N N . ILE A 1 277 ? 14.290 1.071 3.917 1.00 96.62 277 ILE A N 1
ATOM 2195 C CA . ILE A 1 277 ? 14.076 -0.376 3.893 1.00 96.62 277 ILE A CA 1
ATOM 2196 C C . ILE A 1 277 ? 15.211 -1.030 3.114 1.00 96.62 277 ILE A C 1
ATOM 2198 O O . ILE A 1 277 ? 15.425 -0.747 1.937 1.00 96.62 277 ILE A O 1
ATOM 2202 N N . ASN A 1 278 ? 15.917 -1.954 3.763 1.00 96.94 278 ASN A N 1
ATOM 2203 C CA . ASN A 1 278 ? 16.862 -2.827 3.083 1.00 96.94 278 ASN A CA 1
ATOM 2204 C C . ASN A 1 278 ? 16.129 -4.085 2.603 1.00 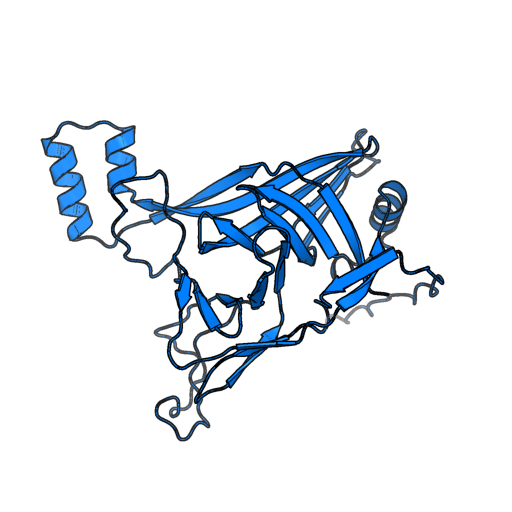96.94 278 ASN A C 1
ATOM 2206 O O . ASN A 1 278 ? 15.767 -4.944 3.407 1.00 96.94 278 ASN A O 1
ATOM 2210 N N . GLY A 1 27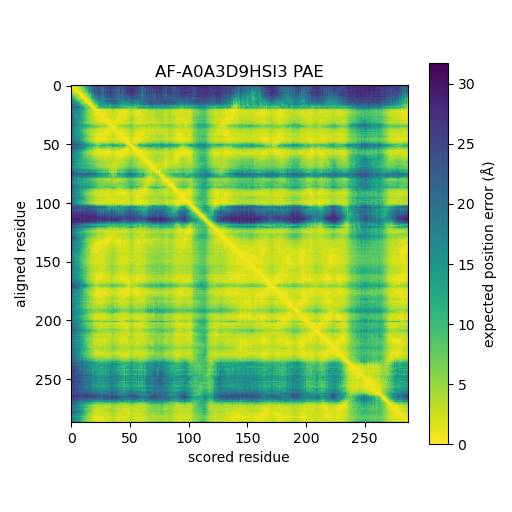9 ? 15.878 -4.171 1.301 1.00 97.38 279 GLY A N 1
ATOM 2211 C CA . GLY A 1 279 ? 15.060 -5.226 0.719 1.00 97.38 279 GLY A CA 1
ATOM 2212 C C . GLY A 1 279 ? 15.230 -5.335 -0.788 1.00 97.38 279 GLY A C 1
ATOM 2213 O O . GLY A 1 279 ? 16.207 -4.856 -1.356 1.00 97.38 279 GLY A O 1
ATOM 2214 N N . THR A 1 280 ? 14.261 -5.966 -1.437 1.00 98.12 280 THR A N 1
ATOM 2215 C CA . THR A 1 280 ? 14.162 -6.080 -2.893 1.00 98.12 280 THR A CA 1
ATOM 2216 C C . THR A 1 280 ? 12.861 -5.459 -3.368 1.00 98.12 280 THR A C 1
ATOM 2218 O O . THR A 1 280 ? 11.859 -5.471 -2.651 1.00 98.12 280 THR A O 1
ATOM 2221 N N . VAL A 1 281 ? 12.884 -4.920 -4.581 1.00 98.31 281 VAL A N 1
ATOM 2222 C CA . VAL A 1 281 ? 11.727 -4.324 -5.244 1.00 98.31 281 VAL A CA 1
ATOM 2223 C C . VAL A 1 281 ? 11.548 -4.968 -6.612 1.00 98.31 281 VAL A C 1
ATOM 2225 O O . VAL A 1 281 ? 12.520 -5.209 -7.326 1.00 98.31 281 VAL A O 1
ATOM 2228 N N . ARG A 1 282 ? 10.298 -5.261 -6.973 1.00 98.19 282 ARG A N 1
ATOM 2229 C CA . ARG A 1 282 ? 9.915 -5.740 -8.302 1.00 98.19 282 ARG A CA 1
ATOM 2230 C C . ARG A 1 282 ? 8.628 -5.074 -8.754 1.00 98.19 282 ARG A C 1
ATOM 2232 O O . ARG A 1 282 ? 7.740 -4.808 -7.945 1.00 98.19 282 ARG A O 1
ATOM 2239 N N . LEU A 1 283 ? 8.528 -4.852 -10.058 1.00 98.44 283 LEU A N 1
ATOM 2240 C CA . LEU A 1 283 ? 7.308 -4.404 -10.710 1.00 98.44 283 LEU A CA 1
ATOM 2241 C C . LEU A 1 283 ? 6.703 -5.564 -11.484 1.00 98.44 283 LEU A C 1
ATOM 2243 O O . LEU A 1 283 ? 7.416 -6.314 -12.151 1.00 98.44 283 LEU A O 1
ATOM 2247 N N . TYR A 1 284 ? 5.392 -5.717 -11.385 1.00 98.31 284 TYR A N 1
ATOM 2248 C CA . TYR A 1 284 ? 4.677 -6.793 -12.051 1.00 98.31 284 TYR A CA 1
ATOM 2249 C C . TYR A 1 284 ? 3.330 -6.325 -12.588 1.00 98.31 284 TYR A C 1
ATOM 2251 O O . TYR A 1 284 ? 2.829 -5.251 -12.248 1.00 98.31 284 TYR A O 1
ATOM 2259 N N . ARG A 1 285 ? 2.741 -7.165 -13.434 1.00 97.31 285 ARG A N 1
ATOM 2260 C CA . ARG A 1 285 ? 1.329 -7.100 -13.814 1.00 97.31 285 ARG A CA 1
ATOM 2261 C C . ARG A 1 285 ? 0.696 -8.478 -13.696 1.00 97.31 285 ARG A C 1
ATOM 2263 O O . ARG A 1 285 ? 1.403 -9.486 -13.778 1.00 97.31 285 ARG A O 1
ATOM 2270 N N . TYR A 1 286 ? -0.622 -8.528 -13.569 1.00 97.25 286 TYR A N 1
ATOM 2271 C CA . TYR A 1 286 ? -1.353 -9.784 -13.709 1.00 97.25 286 TYR A CA 1
ATOM 2272 C C . TYR A 1 286 ? -1.435 -10.231 -15.176 1.00 97.25 286 TYR A C 1
ATOM 2274 O O . TYR A 1 286 ? -1.400 -9.402 -16.091 1.00 97.25 286 TYR A O 1
ATOM 2282 N N . LEU A 1 287 ? -1.519 -11.549 -15.382 1.00 93.44 287 LEU A N 1
ATOM 2283 C CA . LEU A 1 287 ? -1.750 -12.195 -16.681 1.00 93.44 287 LEU A CA 1
ATOM 2284 C C . LEU A 1 287 ? -3.229 -12.508 -16.924 1.00 93.44 287 LEU A C 1
ATOM 2286 O O . LEU A 1 287 ? -3.978 -12.718 -15.935 1.00 93.44 287 LEU A O 1
#